Protein AF-A0AAN6S1B1-F1 (afdb_monomer_lite)

Structure (mmCIF, N/CA/C/O backbone):
data_AF-A0AAN6S1B1-F1
#
_entry.id   AF-A0AAN6S1B1-F1
#
loop_
_atom_site.group_PDB
_atom_site.id
_atom_site.type_symbol
_atom_site.label_atom_id
_atom_site.label_alt_id
_atom_site.label_comp_id
_atom_site.label_asym_id
_atom_site.label_entity_id
_atom_site.label_seq_id
_atom_site.pdbx_PDB_ins_code
_atom_site.Cartn_x
_atom_site.Cartn_y
_atom_site.Cartn_z
_atom_site.occupancy
_atom_site.B_iso_or_equiv
_atom_site.auth_seq_id
_atom_site.auth_comp_id
_atom_site.auth_asym_id
_atom_site.auth_atom_id
_atom_site.pdbx_PDB_model_num
ATOM 1 N N . MET A 1 1 ? -88.010 35.340 8.761 1.00 32.22 1 MET A N 1
ATOM 2 C CA . MET A 1 1 ? -86.899 34.638 9.432 1.00 32.22 1 MET A CA 1
ATOM 3 C C . MET A 1 1 ? -85.664 34.845 8.565 1.00 32.22 1 MET A C 1
ATOM 5 O O . MET A 1 1 ? -85.702 34.435 7.417 1.00 32.22 1 MET A O 1
ATOM 9 N N . LEU A 1 2 ? -84.659 35.532 9.121 1.00 31.69 2 LEU A N 1
ATOM 10 C CA . LEU A 1 2 ? -83.310 35.825 8.601 1.00 31.69 2 LEU A CA 1
ATOM 11 C C . LEU A 1 2 ? -83.161 36.777 7.395 1.00 31.69 2 LEU A C 1
ATOM 13 O O . LEU A 1 2 ? -83.928 36.770 6.441 1.00 31.69 2 LEU A O 1
ATOM 17 N N . ILE A 1 3 ? -82.173 37.660 7.552 1.00 31.52 3 ILE A N 1
ATOM 18 C CA . ILE A 1 3 ? -82.003 38.993 6.969 1.00 31.52 3 ILE A CA 1
ATOM 19 C C . ILE A 1 3 ? -80.757 39.010 6.065 1.00 31.52 3 ILE A C 1
ATOM 21 O O . ILE A 1 3 ? -79.724 38.468 6.437 1.00 31.52 3 ILE A O 1
ATOM 25 N N . SER A 1 4 ? -80.916 39.661 4.911 1.00 28.55 4 SER A N 1
ATOM 26 C CA . SER A 1 4 ? -80.013 40.510 4.110 1.00 28.55 4 SER A CA 1
ATOM 27 C C . SER A 1 4 ? -78.472 40.370 4.101 1.00 28.55 4 SER A C 1
ATOM 29 O O . SER A 1 4 ? -77.808 40.503 5.118 1.00 28.55 4 SER A O 1
ATOM 31 N N . ASN A 1 5 ? -77.970 40.426 2.855 1.00 28.97 5 ASN A N 1
ATOM 32 C CA . ASN A 1 5 ? -76.974 41.362 2.288 1.00 28.97 5 ASN A CA 1
ATOM 33 C C . ASN A 1 5 ? -75.448 41.266 2.534 1.00 28.97 5 ASN A C 1
ATOM 35 O O . ASN A 1 5 ? -74.955 41.276 3.652 1.00 28.97 5 ASN A O 1
ATOM 39 N N . LEU A 1 6 ? -74.768 41.485 1.393 1.00 29.70 6 LEU A N 1
ATOM 40 C CA . LEU A 1 6 ? -73.564 42.299 1.124 1.00 29.70 6 LEU A CA 1
ATOM 41 C C . LEU A 1 6 ? -72.133 41.718 1.261 1.00 29.70 6 LEU A C 1
ATOM 43 O O . LEU A 1 6 ? -71.617 41.450 2.336 1.00 29.70 6 LEU A O 1
ATOM 47 N N . ILE A 1 7 ? -71.493 41.666 0.085 1.00 35.34 7 ILE A N 1
ATOM 48 C CA . ILE A 1 7 ? -70.113 42.025 -0.320 1.00 35.34 7 ILE A CA 1
ATOM 49 C C . ILE A 1 7 ? -69.208 42.666 0.763 1.00 35.34 7 ILE A C 1
ATOM 51 O O . ILE A 1 7 ? -69.548 43.745 1.235 1.00 35.34 7 ILE A O 1
ATOM 55 N N . LEU A 1 8 ? -67.995 42.118 0.996 1.00 27.72 8 LEU A N 1
ATOM 56 C CA . LEU A 1 8 ? -66.686 42.808 0.835 1.00 27.72 8 LEU A CA 1
ATOM 57 C C . LEU A 1 8 ? -65.470 41.871 1.053 1.00 27.72 8 LEU A C 1
ATOM 59 O O . LEU A 1 8 ? -65.524 40.918 1.823 1.00 27.72 8 LEU A O 1
ATOM 63 N N . LEU A 1 9 ? -64.374 42.206 0.362 1.00 35.19 9 LEU A N 1
ATOM 64 C CA . LEU A 1 9 ? -63.010 41.665 0.422 1.00 35.19 9 LEU A CA 1
ATOM 65 C C . LEU A 1 9 ? -62.416 41.523 1.839 1.00 35.19 9 LEU A C 1
ATOM 67 O O . LEU A 1 9 ? -62.584 42.400 2.681 1.00 35.19 9 LEU A O 1
ATOM 71 N N . GLY A 1 10 ? -61.543 40.522 2.006 1.00 27.20 10 GLY A N 1
ATOM 72 C CA . GLY A 1 10 ? -60.549 40.450 3.081 1.00 27.20 10 GLY A CA 1
ATOM 73 C C . GLY A 1 10 ? -59.280 39.723 2.620 1.00 27.20 10 GLY A C 1
ATOM 74 O O . GLY A 1 10 ? -59.322 38.549 2.271 1.00 27.20 10 GLY A O 1
ATOM 75 N N . ILE A 1 11 ? -58.163 40.451 2.587 1.00 39.75 11 ILE A N 1
ATOM 76 C CA . ILE A 1 11 ? -56.794 40.000 2.288 1.00 39.75 11 ILE A CA 1
ATOM 77 C C . ILE A 1 11 ? -56.314 39.039 3.383 1.00 39.75 11 ILE A C 1
ATOM 79 O O . ILE A 1 11 ? -56.438 39.392 4.549 1.00 39.75 11 ILE A O 1
ATOM 83 N N . LEU A 1 12 ? -55.673 37.913 3.036 1.00 30.94 12 LEU A N 1
ATOM 84 C CA . LEU A 1 12 ? -54.796 37.170 3.955 1.00 30.94 12 LEU A CA 1
ATOM 85 C C . LEU A 1 12 ? -53.652 36.467 3.201 1.00 30.94 12 LEU A C 1
ATOM 87 O O . LEU A 1 12 ? -53.844 35.494 2.481 1.00 30.94 12 LEU A O 1
ATOM 91 N N . SER A 1 13 ? -52.477 37.075 3.375 1.00 33.12 13 SER A N 1
ATOM 92 C CA . SER A 1 13 ? -51.105 36.555 3.428 1.00 33.12 13 SER A CA 1
ATOM 93 C C . SER A 1 13 ? -50.806 35.147 2.896 1.00 33.12 13 SER A C 1
ATOM 95 O O . SER A 1 13 ? -51.343 34.147 3.365 1.00 33.12 13 SER A O 1
ATOM 97 N N . ALA A 1 14 ? -49.805 35.091 2.013 1.00 30.22 14 ALA A N 1
ATOM 98 C CA . ALA A 1 14 ? -49.120 33.882 1.577 1.00 30.22 14 ALA A CA 1
ATOM 99 C C . ALA A 1 14 ? -48.670 33.019 2.770 1.00 30.22 14 ALA A C 1
ATOM 101 O O . ALA A 1 14 ? -47.952 33.485 3.658 1.00 30.22 14 ALA A O 1
ATOM 102 N N . ALA A 1 15 ? -49.083 31.752 2.763 1.00 32.50 15 ALA A N 1
ATOM 103 C CA . ALA A 1 15 ? -48.506 30.716 3.599 1.00 32.50 15 ALA A CA 1
ATOM 104 C C . ALA A 1 15 ? -47.112 30.376 3.053 1.00 32.50 15 ALA A C 1
ATOM 106 O O . ALA A 1 15 ? -46.965 29.995 1.890 1.00 32.50 15 ALA A O 1
ATOM 107 N N . ALA A 1 16 ? -46.096 30.549 3.896 1.00 33.59 16 ALA A N 1
ATOM 108 C CA . ALA A 1 16 ? -44.746 30.084 3.637 1.00 33.59 16 ALA A CA 1
ATOM 109 C C . ALA A 1 16 ? -44.770 28.566 3.401 1.00 33.59 16 ALA A C 1
ATOM 111 O O . ALA A 1 16 ? -45.299 27.804 4.213 1.00 33.59 16 ALA A O 1
ATOM 112 N N . ALA A 1 17 ? -44.211 28.148 2.267 1.00 33.06 17 ALA A N 1
ATOM 113 C CA . ALA A 1 17 ? -43.913 26.756 1.989 1.00 33.06 17 ALA A CA 1
ATOM 114 C C . ALA A 1 17 ? -42.947 26.245 3.064 1.00 33.06 17 ALA A C 1
ATOM 116 O O . ALA A 1 17 ? -41.881 26.821 3.273 1.00 33.06 17 ALA A O 1
ATOM 117 N N . ASN A 1 18 ? -43.362 25.193 3.765 1.00 36.03 18 ASN A N 1
ATOM 118 C CA . ASN A 1 18 ? -42.552 24.530 4.773 1.00 36.03 18 ASN A CA 1
ATOM 119 C C . ASN A 1 18 ? -41.302 23.941 4.109 1.00 36.03 18 ASN A C 1
ATOM 121 O O . ASN A 1 18 ? -41.392 23.090 3.223 1.00 36.03 18 ASN A O 1
ATOM 125 N N . ASP A 1 19 ? -40.156 24.423 4.567 1.00 39.12 19 ASP A N 1
ATOM 126 C CA . ASP A 1 19 ? -38.822 23.973 4.214 1.00 39.12 19 ASP A CA 1
ATOM 127 C C . ASP A 1 19 ? -38.590 22.591 4.847 1.00 39.12 19 ASP A C 1
ATOM 129 O O . ASP A 1 19 ? -38.476 22.453 6.065 1.00 39.12 19 ASP A O 1
ATOM 133 N N . ALA A 1 20 ? -38.584 21.545 4.023 1.00 36.66 20 ALA A N 1
ATOM 134 C CA . ALA A 1 20 ? -38.164 20.205 4.415 1.00 36.66 20 ALA A CA 1
ATOM 135 C C . ALA A 1 20 ? -36.833 19.896 3.722 1.00 36.66 20 ALA A C 1
ATOM 137 O O . ALA A 1 20 ? -36.765 19.111 2.777 1.00 36.66 20 ALA A O 1
ATOM 138 N N . GLN A 1 21 ? -35.760 20.540 4.182 1.00 34.31 21 GLN A N 1
ATOM 139 C CA . GLN A 1 21 ? -34.412 20.038 3.945 1.00 34.31 21 GLN A CA 1
ATOM 140 C C . GLN A 1 21 ? -34.212 18.784 4.802 1.00 34.31 21 GLN A C 1
ATOM 142 O O . GLN A 1 21 ? -33.947 18.863 5.999 1.00 34.31 21 GLN A O 1
ATOM 147 N N . GLU A 1 22 ? -34.342 17.611 4.183 1.00 38.59 22 GLU A N 1
ATOM 148 C CA . GLU A 1 22 ? -33.758 16.372 4.700 1.00 38.59 22 GLU A CA 1
ATOM 149 C C . GLU A 1 22 ? -32.267 16.619 4.994 1.00 38.59 22 GLU A C 1
ATOM 151 O O . GLU A 1 22 ? -31.456 16.792 4.079 1.00 38.59 22 GLU A O 1
ATOM 156 N N . GLU A 1 23 ? -31.889 16.651 6.275 1.00 37.84 23 GLU A N 1
ATOM 157 C CA . GLU A 1 23 ? -30.486 16.625 6.684 1.00 37.84 23 GLU A CA 1
ATOM 158 C C . GLU A 1 23 ? -29.821 15.393 6.056 1.00 37.84 23 GLU A C 1
ATOM 160 O O . GLU A 1 23 ? -30.108 14.250 6.424 1.00 37.84 23 GLU A O 1
ATOM 165 N N . LYS A 1 24 ? -28.906 15.609 5.102 1.00 46.16 24 LYS A N 1
ATOM 166 C CA . LYS A 1 24 ? -28.035 14.556 4.565 1.00 46.16 24 LYS A CA 1
ATOM 167 C C . LYS A 1 24 ? -27.193 13.983 5.704 1.00 46.16 24 LYS A C 1
ATOM 169 O O . LYS A 1 24 ? -26.100 14.469 5.995 1.00 46.16 24 LYS A O 1
ATOM 174 N N . LYS A 1 25 ? -27.697 12.932 6.346 1.00 57.47 25 LYS A N 1
ATOM 175 C CA . LYS A 1 25 ? -26.985 12.198 7.389 1.00 57.47 25 LYS A CA 1
ATOM 176 C C . LYS A 1 25 ? -25.688 11.653 6.789 1.00 57.47 25 LYS A C 1
ATOM 178 O O . LYS A 1 25 ? -25.718 10.893 5.822 1.00 57.47 25 LYS A O 1
ATOM 183 N N . SER A 1 26 ? -24.549 12.092 7.324 1.00 70.06 26 SER A N 1
ATOM 184 C CA . SER A 1 26 ? -23.230 11.639 6.873 1.00 70.06 26 SER A CA 1
ATOM 185 C C . SER A 1 26 ? -23.146 10.112 6.937 1.00 70.06 26 SER A C 1
ATOM 187 O O . SER A 1 26 ? -23.543 9.510 7.934 1.00 70.06 26 SER A O 1
ATOM 189 N N . ALA A 1 27 ? -22.592 9.481 5.898 1.00 84.50 27 ALA A N 1
ATOM 190 C CA . ALA A 1 27 ? -22.340 8.036 5.879 1.00 84.50 27 ALA A CA 1
ATOM 191 C C . ALA A 1 27 ? -21.276 7.594 6.909 1.00 84.50 27 ALA A C 1
ATOM 193 O O . ALA A 1 27 ? -21.075 6.398 7.128 1.00 84.50 27 ALA A O 1
ATOM 194 N N . TRP A 1 28 ? -20.593 8.558 7.534 1.00 93.50 28 TRP A N 1
ATOM 195 C CA . TRP A 1 28 ? -19.527 8.338 8.499 1.00 93.50 28 TRP A CA 1
ATOM 196 C C . TRP A 1 28 ? -20.032 8.438 9.938 1.00 93.50 28 TRP A C 1
ATOM 198 O O . TRP A 1 28 ? -20.564 9.464 10.359 1.00 93.50 28 TRP A O 1
ATOM 208 N N . VAL A 1 29 ? -19.787 7.386 10.715 1.00 95.50 29 VAL A N 1
ATOM 209 C CA . VAL A 1 29 ? -20.042 7.329 12.157 1.00 95.50 29 VAL A CA 1
ATOM 210 C C . VAL A 1 29 ? -18.773 7.727 12.902 1.00 95.50 29 VAL A C 1
ATOM 212 O O . VAL A 1 29 ? -17.720 7.136 12.677 1.00 95.50 29 VAL A O 1
ATOM 215 N N . GLN A 1 30 ? -18.857 8.711 13.795 1.00 96.81 30 GLN A N 1
ATOM 216 C CA . GLN A 1 30 ? -17.734 9.144 14.629 1.00 96.81 30 GLN A CA 1
ATOM 217 C C . GLN A 1 30 ? -17.708 8.386 15.968 1.00 96.81 30 GLN A C 1
ATOM 219 O O . GLN A 1 30 ? -18.742 8.185 16.602 1.00 96.81 30 GLN A O 1
ATOM 224 N N . ALA A 1 31 ? -16.516 7.997 16.426 1.00 95.06 31 ALA A N 1
ATOM 225 C CA . ALA A 1 31 ? -16.302 7.449 17.762 1.00 95.06 31 ALA A CA 1
ATOM 226 C C . ALA A 1 31 ? -16.444 8.532 18.851 1.00 95.06 31 ALA A C 1
ATOM 228 O O . ALA A 1 31 ? -16.052 9.679 18.638 1.00 95.06 31 ALA A O 1
ATOM 229 N N . PRO A 1 32 ? -16.906 8.177 20.062 1.00 93.81 32 PRO A N 1
ATOM 230 C CA . PRO A 1 32 ? -17.185 9.158 21.112 1.00 93.81 32 PRO A CA 1
ATOM 231 C C . PRO A 1 32 ? -15.935 9.786 21.740 1.00 93.81 32 PRO A C 1
ATOM 233 O O . PRO A 1 32 ? -16.051 10.765 22.469 1.00 93.81 32 PRO A O 1
ATOM 236 N N . ILE A 1 33 ? -14.744 9.218 21.519 1.00 94.31 33 ILE A N 1
ATOM 237 C CA . ILE A 1 33 ? -13.511 9.729 22.119 1.00 94.31 33 ILE A CA 1
ATOM 238 C C . ILE A 1 33 ? -12.554 10.161 21.013 1.00 94.31 33 ILE A C 1
ATOM 240 O O . ILE A 1 33 ? -12.203 9.387 20.124 1.00 94.31 33 ILE A O 1
ATOM 244 N N . CYS A 1 34 ? -12.094 11.400 21.135 1.00 97.31 34 CYS A N 1
ATOM 245 C CA . CYS A 1 34 ? -11.031 11.975 20.330 1.00 97.31 34 CYS A CA 1
ATOM 246 C C . CYS A 1 34 ? -9.802 12.255 21.203 1.00 97.31 34 CYS A C 1
ATOM 248 O O . CYS A 1 34 ? -9.862 12.262 22.443 1.00 97.31 34 CYS A O 1
ATOM 250 N N . ARG A 1 35 ? -8.649 12.440 20.561 1.00 97.19 35 ARG A N 1
ATOM 251 C CA . ARG A 1 35 ? -7.380 12.753 21.223 1.00 97.19 35 ARG A CA 1
ATOM 252 C C . ARG A 1 35 ? -6.644 13.819 20.448 1.00 97.19 35 ARG A C 1
ATOM 254 O O . ARG A 1 35 ? -6.670 13.848 19.221 1.00 97.19 35 ARG A O 1
ATOM 261 N N . ARG A 1 36 ? -5.958 14.679 21.188 1.00 97.06 36 ARG A N 1
ATOM 262 C CA . ARG A 1 36 ? -5.238 15.814 20.626 1.00 97.06 36 ARG A CA 1
ATOM 263 C C . ARG A 1 36 ? -3.751 15.517 20.512 1.00 97.06 36 ARG A C 1
ATOM 265 O O . ARG A 1 36 ? -3.168 14.910 21.410 1.00 97.06 36 ARG A O 1
ATOM 272 N N . ALA A 1 37 ? -3.146 15.989 19.430 1.00 95.81 37 ALA A N 1
ATOM 273 C CA . ALA A 1 37 ? -1.700 16.102 19.283 1.00 95.81 37 ALA A CA 1
ATOM 274 C C . ALA A 1 37 ? -1.380 17.545 18.877 1.00 95.81 37 ALA A C 1
ATOM 276 O O . ALA A 1 37 ? -1.583 17.944 17.731 1.00 95.81 37 ALA A O 1
ATOM 277 N N . GLY A 1 38 ? -0.930 18.347 19.844 1.00 93.81 38 GLY A N 1
ATOM 278 C CA . GLY A 1 38 ? -0.778 19.790 19.661 1.00 93.81 38 GLY A CA 1
ATOM 279 C C . GLY A 1 38 ? -2.126 20.485 19.430 1.00 93.81 38 GLY A C 1
ATOM 280 O O . GLY A 1 38 ? -3.062 20.335 20.221 1.00 93.81 38 GLY A O 1
ATOM 281 N N . ALA A 1 39 ? -2.218 21.260 18.348 1.00 93.81 39 ALA A N 1
ATOM 282 C CA . ALA A 1 39 ? -3.427 21.996 17.971 1.00 93.81 39 ALA A CA 1
ATOM 283 C C . ALA A 1 39 ? -4.486 21.127 17.263 1.00 93.81 39 ALA A C 1
ATOM 285 O O . ALA A 1 39 ? -5.652 21.518 17.209 1.00 93.81 39 ALA A O 1
ATOM 286 N N . GLU A 1 40 ? -4.104 19.946 16.778 1.00 96.12 40 GLU A N 1
ATOM 287 C CA . GLU A 1 40 ? -4.981 19.056 16.017 1.00 96.12 40 GLU A CA 1
ATOM 288 C C . GLU A 1 40 ? -5.708 18.063 16.928 1.00 96.12 40 GLU A C 1
ATOM 290 O O . GLU A 1 40 ? -5.137 17.542 17.893 1.00 96.12 40 GLU A O 1
ATOM 295 N N . GLU A 1 41 ? -6.960 17.766 16.589 1.00 97.75 41 GLU A N 1
ATOM 296 C CA . GLU A 1 41 ? -7.767 16.724 17.219 1.00 97.75 41 GLU A CA 1
ATOM 297 C C . GLU A 1 41 ? -8.045 15.594 16.231 1.00 97.75 41 GLU A C 1
ATOM 299 O O . GLU A 1 41 ? -8.492 15.815 15.107 1.00 97.75 41 GLU A O 1
ATOM 304 N N . TYR A 1 42 ? -7.783 14.371 16.677 1.00 98.25 42 TYR A N 1
ATOM 305 C CA . TYR A 1 42 ? -7.967 13.157 15.904 1.00 98.25 42 TYR A CA 1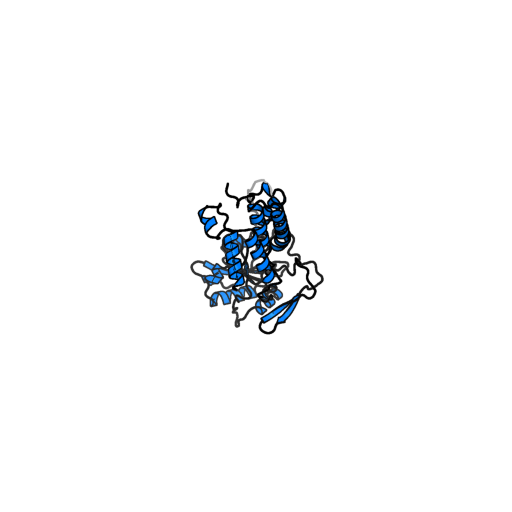
ATOM 306 C C . TYR A 1 42 ? -9.073 12.315 16.526 1.00 98.25 42 TYR A C 1
ATOM 308 O O . TYR A 1 42 ? -9.062 12.044 17.730 1.00 98.25 42 TYR A O 1
ATOM 316 N N . CYS A 1 43 ? -9.990 11.856 15.684 1.00 98.25 43 CYS A N 1
ATOM 317 C CA . CYS A 1 43 ? -11.081 10.963 16.051 1.00 98.25 43 CYS A CA 1
ATOM 318 C C . CYS A 1 43 ? -11.070 9.741 15.126 1.00 98.25 43 CYS A C 1
ATOM 320 O O . CYS A 1 43 ? -10.527 9.793 14.020 1.00 98.25 43 CYS A O 1
ATOM 322 N N . ALA A 1 44 ? -11.687 8.646 15.568 1.00 98.06 44 ALA A N 1
ATOM 323 C CA . ALA A 1 44 ? -12.017 7.540 14.677 1.00 98.06 44 ALA A CA 1
ATOM 324 C C . ALA A 1 44 ? -13.361 7.804 13.989 1.00 98.06 44 ALA A C 1
ATOM 326 O O . ALA A 1 44 ? -14.343 8.147 14.646 1.00 98.06 44 ALA A O 1
ATOM 327 N N . TYR A 1 45 ? -13.403 7.596 12.680 1.00 98.12 45 TYR A N 1
ATOM 328 C CA . TYR A 1 45 ? -14.594 7.680 11.842 1.00 98.12 45 TYR A CA 1
ATOM 329 C C . TYR A 1 45 ? -14.761 6.369 11.088 1.00 98.12 45 TYR A C 1
ATOM 331 O O . TYR A 1 45 ? -13.760 5.785 10.681 1.00 98.12 45 TYR A O 1
ATOM 339 N N . ALA A 1 46 ? -15.982 5.889 10.878 1.00 97.19 46 ALA A N 1
ATOM 340 C CA . ALA A 1 46 ? -16.225 4.647 10.154 1.00 97.19 46 ALA A CA 1
ATOM 341 C C . ALA A 1 46 ? -17.326 4.782 9.108 1.00 97.19 46 ALA A C 1
ATOM 343 O O . ALA A 1 46 ? -18.399 5.305 9.395 1.00 97.19 46 ALA A O 1
ATOM 344 N N . HIS A 1 47 ? -17.070 4.250 7.916 1.00 94.75 47 HIS A N 1
ATOM 345 C CA . HIS A 1 47 ? -18.061 4.104 6.857 1.00 94.75 47 HIS A CA 1
ATOM 346 C C . HIS A 1 47 ? -18.507 2.639 6.816 1.00 94.75 47 HIS A C 1
ATOM 348 O O . HIS A 1 47 ? -17.922 1.806 6.123 1.00 94.75 47 HIS A O 1
ATOM 354 N N . VAL A 1 48 ? -19.540 2.304 7.589 1.00 92.62 48 VAL A N 1
ATOM 355 C CA . VAL A 1 48 ? -19.927 0.907 7.876 1.00 92.62 48 VAL A CA 1
ATOM 356 C C . VAL A 1 48 ? -20.419 0.127 6.653 1.00 92.62 48 VAL A C 1
ATOM 358 O O . VAL A 1 48 ? -20.238 -1.082 6.586 1.00 92.62 48 VAL A O 1
ATOM 361 N N . THR A 1 49 ? -20.989 0.805 5.654 1.00 89.12 49 THR A N 1
ATOM 362 C CA . THR A 1 49 ? -21.481 0.187 4.407 1.00 89.12 49 THR A CA 1
ATOM 363 C C . THR A 1 49 ? -20.442 0.156 3.282 1.00 89.12 49 THR A C 1
ATOM 365 O O . THR A 1 49 ? -20.748 -0.282 2.172 1.00 89.12 49 THR A O 1
ATOM 368 N N . PHE A 1 50 ? -19.213 0.621 3.538 1.00 87.88 50 PHE A N 1
ATOM 369 C CA . PHE A 1 50 ? -18.163 0.694 2.521 1.00 87.88 50 PHE A CA 1
ATOM 370 C C . PHE A 1 50 ? -17.820 -0.697 1.970 1.00 87.88 50 PHE A C 1
ATOM 372 O O . PHE A 1 50 ? -17.835 -1.675 2.716 1.00 87.88 50 PHE A O 1
ATOM 379 N N . ASN A 1 51 ? -17.510 -0.773 0.670 1.00 83.69 51 ASN A N 1
ATOM 380 C CA . ASN A 1 51 ? -17.143 -2.004 -0.039 1.00 83.69 51 ASN A CA 1
ATOM 381 C C . ASN A 1 51 ? -18.097 -3.183 0.249 1.00 83.69 51 ASN A C 1
ATOM 383 O O . ASN A 1 51 ? -17.707 -4.182 0.848 1.00 83.69 51 ASN A O 1
ATOM 387 N N . HIS A 1 52 ? -19.368 -3.047 -0.147 1.0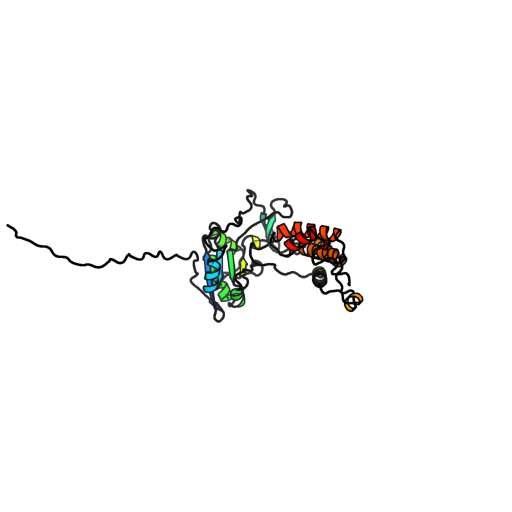0 83.75 52 HIS A N 1
ATOM 388 C CA . HIS A 1 52 ? -20.406 -4.071 0.064 1.00 83.75 52 HIS A CA 1
ATOM 389 C C . HIS A 1 52 ? -20.606 -4.468 1.542 1.00 83.75 52 HIS A C 1
ATOM 391 O O . HIS A 1 52 ? -20.932 -5.614 1.842 1.00 83.75 52 HIS A O 1
ATOM 397 N N . GLY A 1 53 ? -20.420 -3.523 2.472 1.00 85.38 53 GLY A N 1
ATOM 398 C CA . GLY A 1 53 ? -20.589 -3.765 3.908 1.00 85.38 53 GLY A CA 1
ATOM 399 C C . GLY A 1 53 ? -19.380 -4.389 4.609 1.00 85.38 53 GLY A C 1
ATOM 400 O O . GLY A 1 53 ? -19.496 -4.761 5.773 1.00 85.38 53 GLY A O 1
ATOM 401 N N . GLU A 1 54 ? -18.220 -4.489 3.948 1.00 87.69 54 GLU A N 1
ATOM 402 C CA . GLU A 1 54 ? -16.956 -4.853 4.610 1.00 87.69 54 GLU A CA 1
ATOM 403 C C . GLU A 1 54 ? -16.534 -3.777 5.630 1.00 87.69 54 GLU A C 1
ATOM 405 O O . GLU A 1 54 ? -15.996 -4.092 6.694 1.00 87.69 54 GLU A O 1
ATOM 410 N N . GLY A 1 55 ? -16.846 -2.511 5.337 1.00 92.50 55 GLY A N 1
ATOM 411 C CA . GLY A 1 55 ? -16.618 -1.369 6.215 1.00 92.50 55 GLY A CA 1
ATOM 412 C C . GLY A 1 55 ? -15.154 -0.934 6.303 1.00 92.50 55 GLY A C 1
ATOM 413 O O . GLY A 1 55 ? -14.229 -1.704 6.051 1.00 92.50 55 GLY A O 1
ATOM 414 N N . ILE A 1 56 ? -14.949 0.327 6.678 1.00 95.25 56 ILE A N 1
ATOM 415 C CA . ILE A 1 56 ? -13.624 0.931 6.867 1.00 95.25 56 ILE A CA 1
ATOM 416 C C . ILE A 1 56 ? -13.659 1.945 8.008 1.00 95.25 56 ILE A C 1
ATOM 418 O O . ILE A 1 56 ? -14.667 2.634 8.182 1.00 95.25 56 ILE A O 1
ATOM 422 N N . SER A 1 57 ? -12.555 2.077 8.750 1.00 97.44 57 SER A N 1
ATOM 423 C CA . SER A 1 57 ? -12.359 3.146 9.728 1.00 97.44 57 SER A CA 1
ATOM 424 C C . SER A 1 57 ? -11.115 3.996 9.453 1.00 97.44 57 SER A C 1
ATOM 426 O O . SER A 1 57 ? -10.042 3.486 9.138 1.00 97.44 57 SER A O 1
ATOM 428 N N . LEU A 1 58 ? -11.251 5.313 9.587 1.00 97.50 58 LEU A N 1
ATOM 429 C CA . LEU A 1 58 ? -10.185 6.300 9.458 1.00 97.50 58 LEU A CA 1
ATOM 430 C C . LEU A 1 58 ? -9.958 6.978 10.812 1.00 97.50 58 LEU A C 1
ATOM 432 O O . LEU A 1 58 ? -10.895 7.499 11.410 1.00 97.50 58 LEU A O 1
ATOM 436 N N . ILE A 1 59 ? -8.708 7.031 11.269 1.00 97.94 59 ILE A N 1
ATOM 437 C CA . ILE A 1 59 ? -8.282 7.897 12.372 1.00 97.94 59 ILE A CA 1
ATOM 438 C C . ILE A 1 59 ? -7.661 9.142 11.755 1.00 97.94 59 ILE A C 1
ATOM 440 O O . ILE A 1 59 ? -6.548 9.084 11.232 1.00 97.94 59 ILE A O 1
ATOM 444 N N . THR A 1 60 ? -8.388 10.253 11.775 1.00 97.75 60 THR A N 1
ATOM 445 C CA . THR A 1 60 ? -7.974 11.504 11.128 1.00 97.75 60 THR A CA 1
ATOM 446 C C . THR A 1 60 ? -8.674 12.710 11.770 1.00 97.75 60 THR A C 1
ATOM 448 O O . THR A 1 60 ? -9.380 12.554 12.768 1.00 97.75 60 THR A O 1
ATOM 451 N N . THR A 1 61 ? -8.446 13.912 11.244 1.00 97.56 61 THR A N 1
ATOM 452 C CA . THR A 1 61 ? -9.139 15.136 11.668 1.00 97.56 61 THR A CA 1
ATOM 453 C C . THR A 1 61 ? -10.473 15.272 10.933 1.00 97.56 61 THR A C 1
ATOM 455 O O . THR A 1 61 ? -10.633 14.779 9.813 1.00 97.56 61 THR A O 1
ATOM 458 N N . SER A 1 62 ? -11.438 15.974 11.529 1.00 96.38 62 SER A N 1
ATOM 459 C CA . SER A 1 62 ? -12.746 16.220 10.901 1.00 96.38 62 SER A CA 1
ATOM 460 C C . SER A 1 62 ? -12.621 16.940 9.551 1.00 96.38 62 SER A C 1
ATOM 462 O O . SER A 1 62 ? -13.288 16.571 8.585 1.00 96.38 62 SER A O 1
ATOM 464 N N . ALA A 1 63 ? -11.714 17.917 9.455 1.00 94.75 63 ALA A N 1
ATOM 465 C CA . ALA A 1 63 ? -11.452 18.668 8.229 1.00 94.75 63 ALA A CA 1
ATOM 466 C C . ALA A 1 63 ? -10.920 17.771 7.098 1.00 94.75 63 ALA A C 1
ATOM 468 O O . ALA A 1 63 ? -11.401 17.843 5.965 1.00 94.75 63 ALA A O 1
ATOM 469 N N . ARG A 1 64 ? -9.964 16.880 7.402 1.00 94.81 64 ARG A N 1
ATOM 470 C CA . ARG A 1 64 ? -9.423 15.943 6.409 1.00 94.81 64 ARG A CA 1
ATOM 471 C C . ARG A 1 64 ? -10.458 14.896 6.005 1.00 94.81 64 ARG A C 1
ATOM 473 O O . ARG A 1 64 ? -10.563 14.579 4.822 1.00 94.81 64 ARG A O 1
ATOM 480 N N . LEU A 1 65 ? -11.266 14.409 6.950 1.00 95.00 65 LEU A N 1
ATOM 481 C CA . LEU A 1 65 ? -12.375 13.508 6.640 1.00 95.00 65 LEU A CA 1
ATOM 482 C C . LEU A 1 65 ? -13.361 14.143 5.656 1.00 95.00 65 LEU A C 1
ATOM 484 O O . LEU A 1 65 ? -13.738 13.487 4.691 1.00 95.00 65 LEU A O 1
ATOM 488 N N . ALA A 1 66 ? -13.760 15.401 5.868 1.00 92.69 66 ALA A N 1
ATOM 489 C CA . ALA A 1 66 ? -14.712 16.083 4.990 1.00 92.69 66 ALA A CA 1
ATOM 490 C C . ALA A 1 66 ? -14.215 16.130 3.533 1.00 92.69 66 ALA A C 1
ATOM 492 O O . ALA A 1 66 ? -14.977 15.873 2.600 1.00 92.69 66 ALA A O 1
ATOM 493 N N . LYS A 1 67 ? -12.911 16.369 3.344 1.00 90.12 67 LYS A N 1
ATOM 494 C CA . LYS A 1 67 ? -12.255 16.311 2.034 1.00 90.12 67 LYS A CA 1
ATOM 495 C C . LYS A 1 67 ? -12.283 14.901 1.446 1.00 90.12 67 LYS A C 1
ATOM 497 O O . LYS A 1 67 ? -12.746 14.729 0.321 1.00 90.12 67 LYS A O 1
ATOM 502 N N . LEU A 1 68 ? -11.846 13.897 2.207 1.00 89.06 68 LEU A N 1
ATOM 503 C CA . LEU A 1 68 ? -11.791 12.503 1.753 1.00 89.06 68 LEU A CA 1
ATOM 504 C C . LEU A 1 68 ? -13.174 11.947 1.405 1.00 89.06 68 LEU A C 1
ATOM 506 O O . LEU A 1 68 ? -13.328 11.308 0.372 1.00 89.06 68 LEU A O 1
ATOM 510 N N . ALA A 1 69 ? -14.189 12.232 2.221 1.00 89.56 69 ALA A N 1
ATOM 511 C CA . ALA A 1 69 ? -15.559 11.762 2.022 1.00 89.56 69 ALA A CA 1
ATOM 512 C C . ALA A 1 69 ? -16.189 12.271 0.712 1.00 89.56 69 ALA A C 1
ATOM 514 O O . ALA A 1 69 ? -17.102 11.642 0.182 1.00 89.56 69 ALA A O 1
ATOM 515 N N . SER A 1 70 ? -15.699 13.394 0.179 1.00 84.44 70 SER A N 1
ATOM 516 C CA . SER A 1 70 ? -16.156 13.962 -1.094 1.00 84.44 70 SER A CA 1
ATOM 517 C C . SER A 1 70 ? -15.480 13.355 -2.330 1.00 84.44 70 SER A C 1
ATOM 519 O O . SER A 1 70 ? -15.889 13.645 -3.454 1.00 84.44 70 SER A O 1
ATOM 521 N N . GLN A 1 71 ? -14.458 12.513 -2.145 1.00 78.88 71 GLN A N 1
ATOM 522 C CA . GLN A 1 71 ? -13.627 11.976 -3.220 1.00 78.88 71 GLN A CA 1
ATOM 523 C C . GLN A 1 71 ? -13.784 10.454 -3.347 1.00 78.88 71 GLN A C 1
ATOM 525 O O . GLN A 1 71 ? -13.958 9.758 -2.343 1.00 78.88 71 GLN A O 1
ATOM 530 N N . PRO A 1 72 ? -13.674 9.888 -4.561 1.00 74.25 72 PRO A N 1
ATOM 531 C CA . PRO A 1 72 ? -13.553 8.446 -4.724 1.00 74.25 72 PRO A CA 1
ATOM 532 C C . PRO A 1 72 ? -12.338 7.892 -3.953 1.00 74.25 72 PRO A C 1
ATOM 534 O O . PRO A 1 72 ? -11.296 8.547 -3.918 1.00 74.25 72 PRO A O 1
ATOM 537 N N . PRO A 1 73 ? -12.428 6.687 -3.360 1.00 77.62 73 PRO A N 1
ATOM 538 C CA . PRO A 1 73 ? -13.553 5.750 -3.419 1.00 77.62 73 PRO A CA 1
ATOM 539 C C . PRO A 1 73 ? -14.638 5.986 -2.350 1.00 77.62 73 PRO A C 1
ATOM 541 O O . PRO A 1 73 ? -15.528 5.154 -2.210 1.00 77.62 73 PRO A O 1
ATOM 544 N N . PHE A 1 74 ? -14.561 7.063 -1.564 1.00 83.00 74 PHE A N 1
ATOM 545 C CA . PHE A 1 74 ? -15.467 7.316 -0.436 1.00 83.00 74 PHE A CA 1
ATOM 546 C C . PHE A 1 74 ? -16.742 8.077 -0.813 1.00 83.00 74 PHE A C 1
ATOM 548 O O . PHE A 1 74 ? -17.711 8.052 -0.056 1.00 83.00 74 PHE A O 1
ATOM 555 N N . SER A 1 75 ? -16.760 8.740 -1.969 1.00 76.25 75 SER A N 1
ATOM 556 C CA . SER A 1 75 ? -17.955 9.394 -2.495 1.00 76.25 75 SER A CA 1
ATOM 557 C C . SER A 1 75 ? -18.998 8.380 -2.978 1.00 76.25 75 SER A C 1
ATOM 559 O O . SER A 1 75 ? -18.667 7.344 -3.549 1.00 76.25 75 SER A O 1
ATOM 561 N N . THR A 1 76 ? -20.279 8.715 -2.826 1.00 62.22 76 THR A N 1
ATOM 562 C CA . THR A 1 76 ? -21.418 7.890 -3.278 1.00 62.22 76 THR A CA 1
ATOM 563 C C . THR A 1 76 ? -21.634 7.897 -4.795 1.00 62.22 76 THR A C 1
ATOM 565 O O . THR A 1 76 ? -22.482 7.163 -5.301 1.00 62.22 76 THR A O 1
ATOM 568 N N . THR A 1 77 ? -20.891 8.717 -5.541 1.00 53.38 77 THR A N 1
ATOM 569 C CA . THR A 1 77 ? -20.928 8.730 -7.005 1.00 53.38 77 THR A CA 1
ATOM 570 C C . THR A 1 77 ? -20.322 7.437 -7.557 1.00 53.38 77 THR A C 1
ATOM 572 O O . THR A 1 77 ? -19.207 7.082 -7.171 1.00 53.38 77 THR A O 1
ATOM 575 N N . PRO A 1 78 ? -21.018 6.719 -8.462 1.00 46.69 78 PRO A N 1
ATOM 576 C CA . PRO A 1 78 ? -20.512 5.476 -9.028 1.00 46.69 78 PRO A CA 1
ATOM 577 C C . PRO A 1 78 ? -19.211 5.739 -9.791 1.00 46.69 78 PRO A C 1
ATOM 579 O O . PRO A 1 78 ? -19.193 6.263 -10.905 1.00 46.69 78 PRO A O 1
ATOM 582 N N . TYR A 1 79 ? -18.094 5.393 -9.157 1.00 43.56 79 TYR A N 1
ATOM 583 C CA . TYR A 1 79 ? -16.775 5.494 -9.754 1.00 43.56 79 TYR A CA 1
ATOM 584 C C . TYR A 1 79 ? -16.653 4.423 -10.843 1.00 43.56 79 TYR A C 1
ATOM 586 O O . TYR A 1 79 ? -16.758 3.231 -10.572 1.00 43.56 79 TYR A O 1
ATOM 594 N N . SER A 1 80 ? -16.463 4.853 -12.093 1.00 38.19 80 SER A N 1
ATOM 595 C CA . SER A 1 80 ? -16.491 3.994 -13.291 1.00 38.19 80 SER A CA 1
ATOM 596 C C . SER A 1 80 ? -15.203 3.195 -13.535 1.00 38.19 80 SER A C 1
ATOM 598 O O . SER A 1 80 ? -15.008 2.653 -14.621 1.00 38.19 80 SER A O 1
ATOM 600 N N . HIS A 1 81 ? -14.307 3.096 -12.552 1.00 44.03 81 HIS A N 1
ATOM 601 C CA . HIS A 1 81 ? -13.196 2.154 -12.647 1.00 44.03 81 HIS A CA 1
ATOM 602 C C . HIS A 1 81 ? -13.658 0.794 -12.148 1.00 44.03 81 HIS A C 1
ATOM 604 O O . HIS A 1 81 ? -14.346 0.722 -11.131 1.00 44.03 81 HIS A O 1
ATOM 610 N N . HIS A 1 82 ? -13.288 -0.249 -12.905 1.00 40.62 82 HIS A N 1
ATOM 611 C CA . HIS A 1 82 ? -13.562 -1.661 -12.636 1.00 40.62 82 HIS A CA 1
ATOM 612 C C . HIS A 1 82 ? -13.690 -1.889 -11.129 1.00 40.62 82 HIS A C 1
ATOM 614 O O . HIS A 1 82 ? -12.757 -1.506 -10.412 1.00 40.62 82 HIS A O 1
ATOM 620 N N . PRO A 1 83 ? -14.799 -2.479 -10.641 1.00 41.66 83 PRO A N 1
ATOM 621 C CA . PRO A 1 83 ? -14.951 -2.708 -9.218 1.00 41.66 83 PRO A CA 1
ATOM 622 C C . PRO A 1 83 ? -13.683 -3.377 -8.685 1.00 41.66 83 PRO A C 1
ATOM 624 O O . PRO A 1 83 ? -12.973 -4.074 -9.429 1.00 41.66 83 PRO A O 1
ATOM 627 N N . LEU A 1 84 ? -13.440 -3.270 -7.381 1.00 48.06 84 LEU A N 1
ATOM 628 C CA . LEU A 1 84 ? -12.711 -4.313 -6.666 1.00 48.06 84 LEU A CA 1
ATOM 629 C C . LEU A 1 84 ? -13.536 -5.612 -6.760 1.00 48.06 84 LEU A C 1
ATOM 631 O O . LEU A 1 84 ? -13.958 -6.173 -5.760 1.00 48.06 84 LEU A O 1
ATOM 635 N N . GLN A 1 85 ? -13.818 -6.084 -7.978 1.00 43.94 85 GLN A N 1
ATOM 636 C CA . GLN A 1 85 ? -14.178 -7.440 -8.277 1.00 43.94 85 GLN A CA 1
ATOM 637 C C . GLN A 1 85 ? -12.986 -8.202 -7.737 1.00 43.94 85 GLN A C 1
ATOM 639 O O . GLN A 1 85 ? -11.916 -8.281 -8.362 1.00 43.94 85 GLN A O 1
ATOM 644 N N . ALA A 1 86 ? -13.181 -8.731 -6.526 1.00 46.25 86 ALA A N 1
ATOM 645 C CA . ALA A 1 86 ? -12.517 -9.940 -6.109 1.00 46.25 86 ALA A CA 1
ATOM 646 C C . ALA A 1 86 ? -12.438 -10.818 -7.363 1.00 46.25 86 ALA A C 1
ATOM 648 O O . ALA A 1 86 ? -13.427 -10.872 -8.110 1.00 46.25 86 ALA A O 1
ATOM 649 N N . PRO A 1 87 ? -11.257 -11.373 -7.693 1.00 44.47 87 PRO A N 1
ATOM 650 C CA . PRO A 1 87 ? -11.158 -12.259 -8.841 1.00 44.47 87 PRO A CA 1
ATOM 651 C C . PRO A 1 87 ? -12.374 -13.182 -8.818 1.00 44.47 87 PRO A C 1
ATOM 653 O O . PRO A 1 87 ? -12.755 -13.658 -7.748 1.00 44.47 87 PRO A O 1
ATOM 656 N N . ASN A 1 88 ? -13.021 -13.327 -9.974 1.00 42.06 88 ASN A N 1
ATOM 657 C CA . ASN A 1 88 ? -14.225 -14.127 -10.192 1.00 42.06 88 ASN A CA 1
ATOM 658 C C . ASN A 1 88 ? -13.889 -15.627 -10.027 1.00 42.06 88 ASN A C 1
ATOM 660 O O . ASN A 1 88 ? -14.185 -16.456 -10.880 1.00 42.06 88 ASN A O 1
ATOM 664 N N . SER A 1 89 ? -13.130 -15.965 -8.986 1.00 47.09 89 SER A N 1
ATOM 665 C CA . SER A 1 89 ? -12.584 -17.266 -8.710 1.00 47.09 89 SER A CA 1
ATOM 666 C C . SER A 1 89 ? -13.435 -17.874 -7.619 1.00 47.09 89 SER A C 1
ATOM 668 O O . SER A 1 89 ? -13.273 -17.611 -6.431 1.00 47.09 89 SER A O 1
ATOM 670 N N . THR A 1 90 ? -14.259 -18.811 -8.050 1.00 48.25 90 THR A N 1
ATOM 671 C CA . THR A 1 90 ? -14.757 -19.944 -7.268 1.00 48.25 90 THR A CA 1
ATOM 672 C C . THR A 1 90 ? -13.648 -20.737 -6.538 1.00 48.25 90 THR A C 1
ATOM 674 O O . THR A 1 90 ? -13.946 -21.709 -5.854 1.00 48.25 90 THR A O 1
ATOM 677 N N . MET A 1 91 ? -12.373 -20.334 -6.646 1.00 57.47 91 MET A N 1
ATOM 678 C CA . MET A 1 91 ? -11.231 -20.872 -5.913 1.00 57.47 91 MET A CA 1
ATOM 679 C C . MET A 1 91 ? -10.688 -19.876 -4.884 1.00 57.47 91 MET A C 1
ATOM 681 O O . MET A 1 91 ? -10.263 -18.772 -5.227 1.00 57.47 91 MET A O 1
ATOM 685 N N . ASN A 1 92 ? -10.572 -20.329 -3.637 1.00 79.56 92 ASN A N 1
ATOM 686 C CA . ASN A 1 92 ? -9.690 -19.714 -2.648 1.00 79.56 92 ASN A CA 1
ATOM 687 C C . ASN A 1 92 ? -8.237 -19.972 -3.070 1.00 79.56 92 ASN A C 1
ATOM 689 O O . ASN A 1 92 ? -7.741 -21.078 -2.874 1.00 79.56 92 ASN A O 1
ATOM 693 N N . LEU A 1 93 ? -7.560 -18.983 -3.669 1.00 88.00 93 LEU A N 1
ATOM 694 C CA . LEU A 1 93 ? -6.181 -19.111 -4.183 1.00 88.00 93 LEU A CA 1
ATOM 695 C C . LEU A 1 93 ? -5.117 -19.260 -3.086 1.00 88.00 93 LEU A C 1
ATOM 697 O O . LEU A 1 93 ? -3.970 -19.607 -3.374 1.00 88.00 93 LEU A O 1
ATOM 701 N N . TYR A 1 94 ? -5.482 -18.982 -1.838 1.00 91.38 94 TYR A N 1
ATOM 702 C CA . TYR A 1 94 ? -4.605 -19.051 -0.680 1.00 91.38 94 TYR A CA 1
ATOM 703 C C . TYR A 1 94 ? -5.375 -19.485 0.570 1.00 91.38 94 TYR A C 1
ATOM 705 O O . TYR A 1 94 ? -6.603 -19.401 0.616 1.00 91.38 94 TYR A O 1
ATOM 713 N N . ARG A 1 95 ? -4.640 -19.949 1.582 1.00 92.19 95 ARG A N 1
ATOM 714 C CA . ARG A 1 95 ? -5.165 -20.267 2.916 1.00 92.19 95 ARG A CA 1
ATOM 715 C C . ARG A 1 95 ? -4.188 -19.848 4.011 1.00 92.19 95 ARG A C 1
ATOM 717 O O . ARG A 1 95 ? -2.978 -19.824 3.773 1.00 92.19 95 ARG A O 1
ATOM 724 N N . ASP A 1 96 ? -4.731 -19.572 5.191 1.00 91.19 96 ASP A N 1
ATOM 725 C CA . ASP A 1 96 ? -3.965 -19.321 6.410 1.00 91.19 96 ASP A CA 1
ATOM 726 C C . ASP A 1 96 ? -3.270 -20.611 6.866 1.00 91.19 96 ASP A C 1
ATOM 728 O O . ASP A 1 96 ? -3.886 -21.679 6.905 1.00 91.19 96 ASP A O 1
ATOM 732 N N . VAL A 1 97 ? -1.985 -20.520 7.207 1.00 92.75 97 VAL A N 1
ATOM 733 C CA . VAL A 1 97 ? -1.192 -21.633 7.743 1.00 92.75 97 VAL A CA 1
ATOM 734 C C . VAL A 1 97 ? -0.278 -21.138 8.849 1.00 92.75 97 VAL A C 1
ATOM 736 O O . VAL A 1 97 ? 0.451 -20.157 8.691 1.00 92.75 97 VAL A O 1
ATOM 739 N N . GLU A 1 98 ? -0.282 -21.850 9.971 1.00 92.19 98 GLU A N 1
ATOM 740 C CA . GLU A 1 98 ? 0.686 -21.621 11.032 1.00 92.19 98 GLU A CA 1
ATOM 741 C C . GLU A 1 98 ? 2.092 -21.988 10.547 1.00 92.19 98 GLU A C 1
ATOM 743 O O . GLU A 1 98 ? 2.358 -23.096 10.086 1.00 92.19 98 GLU A O 1
ATOM 748 N N . THR A 1 99 ? 2.996 -21.015 10.602 1.00 85.31 99 THR A N 1
ATOM 749 C CA . THR A 1 99 ? 4.377 -21.147 10.155 1.00 85.31 99 THR A CA 1
ATOM 750 C C . THR A 1 99 ? 5.296 -21.095 11.378 1.00 85.31 99 THR A C 1
ATOM 752 O O . THR A 1 99 ? 5.337 -20.058 12.056 1.00 85.31 99 THR A O 1
ATOM 755 N N . PRO A 1 100 ? 6.061 -22.166 11.667 1.00 86.81 100 PRO A N 1
ATOM 756 C CA . PRO A 1 100 ? 6.947 -22.228 12.826 1.00 86.81 100 PRO A CA 1
ATOM 757 C C . PRO A 1 100 ? 7.847 -20.990 12.946 1.00 86.81 100 PRO A C 1
ATOM 759 O O . PRO A 1 100 ? 8.520 -20.597 11.993 1.00 86.81 100 PRO A O 1
ATOM 762 N N . GLY A 1 101 ? 7.819 -20.335 14.111 1.00 83.94 101 GLY A N 1
ATOM 763 C CA . GLY A 1 101 ? 8.615 -19.135 14.403 1.00 83.94 101 GLY A CA 1
ATOM 764 C C . GLY A 1 101 ? 8.173 -17.835 13.709 1.00 83.94 101 GLY A C 1
ATOM 765 O O . GLY A 1 101 ? 8.729 -16.781 14.013 1.00 83.94 101 GLY A O 1
ATOM 766 N N . LYS A 1 102 ? 7.178 -17.870 12.810 1.00 81.50 102 LYS A N 1
ATOM 767 C CA . LYS A 1 102 ? 6.660 -16.686 12.091 1.00 81.50 102 LYS A CA 1
ATOM 768 C C . LYS A 1 102 ? 5.187 -16.376 12.392 1.00 81.50 102 LYS A C 1
ATOM 770 O O . LYS A 1 102 ? 4.733 -15.280 12.081 1.00 81.50 102 LYS A O 1
ATOM 775 N N . GLY A 1 103 ? 4.463 -17.291 13.038 1.00 86.00 103 GLY A N 1
ATOM 776 C CA . GLY A 1 103 ? 3.025 -17.160 13.282 1.00 86.00 103 GLY A CA 1
ATOM 777 C C . GLY A 1 103 ? 2.214 -17.521 12.037 1.00 86.00 103 GLY A C 1
ATOM 778 O O . GLY A 1 103 ? 2.656 -18.322 11.217 1.00 86.00 103 GLY A O 1
ATOM 779 N N . ILE A 1 104 ? 1.019 -16.953 11.885 1.00 88.31 104 ILE A N 1
ATOM 780 C CA . ILE A 1 104 ? 0.127 -17.275 10.761 1.00 88.31 104 ILE A CA 1
ATOM 781 C C . ILE A 1 104 ? 0.605 -16.571 9.485 1.00 88.31 104 ILE A C 1
ATOM 783 O O . ILE A 1 104 ? 0.700 -15.346 9.452 1.00 88.31 104 ILE A O 1
ATOM 787 N N . GLY A 1 105 ? 0.873 -17.364 8.446 1.00 90.31 105 GLY A N 1
ATOM 788 C CA . GLY A 1 105 ? 1.214 -16.938 7.091 1.00 90.31 105 GLY A CA 1
ATOM 789 C C . GLY A 1 105 ? 0.147 -17.327 6.065 1.00 90.31 105 GLY A C 1
ATOM 790 O O . GLY A 1 105 ? -0.762 -18.094 6.374 1.00 90.31 105 GLY A O 1
ATOM 791 N N . LEU A 1 106 ? 0.296 -16.865 4.821 1.00 91.38 106 LEU A N 1
ATOM 792 C CA . LEU A 1 106 ? -0.499 -17.345 3.685 1.00 91.38 106 LEU A CA 1
ATOM 793 C C . LEU A 1 106 ? 0.326 -18.268 2.791 1.00 91.38 106 LEU A C 1
ATOM 795 O O . LEU A 1 106 ? 1.459 -17.939 2.437 1.00 91.38 106 LEU A O 1
ATOM 799 N N . ILE A 1 107 ? -0.274 -19.378 2.362 1.00 92.19 107 ILE A N 1
ATOM 800 C CA . ILE A 1 107 ? 0.267 -20.237 1.300 1.00 92.19 107 ILE A CA 1
ATOM 801 C C . ILE A 1 107 ? -0.740 -20.373 0.163 1.00 92.19 107 ILE A C 1
ATOM 803 O O . ILE A 1 107 ? -1.949 -20.305 0.397 1.00 92.19 107 ILE A O 1
ATOM 807 N N . SER A 1 108 ? -0.261 -20.585 -1.064 1.00 92.06 108 SER A N 1
ATOM 808 C CA . SER A 1 108 ? -1.151 -20.840 -2.195 1.00 92.06 108 SER A CA 1
ATOM 809 C C . SER A 1 108 ? -1.795 -22.225 -2.093 1.00 92.06 108 SER A C 1
ATOM 811 O O . SER A 1 108 ? -1.203 -23.178 -1.586 1.00 92.06 108 SER A O 1
ATOM 813 N N . THR A 1 109 ? -3.027 -22.348 -2.578 1.00 91.81 109 THR A N 1
ATOM 814 C CA . THR A 1 109 ? -3.752 -23.631 -2.646 1.00 91.81 109 THR A CA 1
ATOM 815 C C . THR A 1 109 ? -3.484 -24.393 -3.944 1.00 91.81 109 THR A C 1
ATOM 817 O O . THR A 1 109 ? -3.770 -25.584 -4.022 1.00 91.81 109 THR A O 1
ATOM 820 N N . ALA A 1 110 ? -2.913 -23.717 -4.943 1.00 88.38 110 ALA A N 1
ATOM 821 C CA . ALA A 1 110 ? -2.546 -24.260 -6.244 1.00 88.38 110 ALA A CA 1
ATOM 822 C C . ALA A 1 110 ? -1.292 -23.547 -6.796 1.00 88.38 110 ALA A C 1
ATOM 824 O O . ALA A 1 110 ? -0.912 -22.486 -6.280 1.00 88.38 110 ALA A O 1
ATOM 825 N N . PRO A 1 111 ? -0.639 -24.090 -7.842 1.00 89.38 111 PRO A N 1
ATOM 826 C CA . PRO A 1 111 ? 0.397 -23.373 -8.581 1.00 89.38 111 PRO A CA 1
ATOM 827 C C . PRO A 1 111 ? -0.145 -22.069 -9.181 1.00 89.38 111 PRO A C 1
ATOM 829 O O . PRO A 1 111 ? -1.163 -22.067 -9.872 1.00 89.38 111 PRO A O 1
ATOM 832 N N . LEU A 1 112 ? 0.552 -20.956 -8.943 1.00 85.25 112 LEU A N 1
ATOM 833 C CA . LEU A 1 112 ? 0.172 -19.635 -9.445 1.00 85.25 112 LEU A CA 1
ATOM 834 C C . LEU A 1 112 ? 1.145 -19.185 -10.534 1.00 85.25 112 LEU A C 1
ATOM 836 O O . LEU A 1 112 ? 2.361 -19.208 -10.347 1.00 85.25 112 LEU A O 1
ATOM 840 N N . ARG A 1 113 ? 0.612 -18.739 -11.676 1.00 81.50 113 ARG A N 1
ATOM 841 C CA . ARG A 1 113 ? 1.430 -18.141 -12.741 1.00 81.50 113 ARG A CA 1
ATOM 842 C C . ARG A 1 113 ? 1.845 -16.728 -12.348 1.00 81.50 113 ARG A C 1
ATOM 844 O O . ARG A 1 113 ? 1.088 -16.009 -11.690 1.00 81.50 113 ARG A O 1
ATOM 851 N N . THR A 1 114 ? 3.016 -16.290 -12.796 1.00 77.19 114 THR A N 1
ATOM 852 C CA . THR A 1 114 ? 3.433 -14.896 -12.618 1.00 77.19 114 THR A CA 1
ATOM 853 C C . THR A 1 114 ? 2.406 -13.936 -13.223 1.00 77.19 114 THR A C 1
ATOM 855 O O . THR A 1 114 ? 1.888 -14.181 -14.307 1.00 77.19 114 THR A O 1
ATOM 858 N N . GLY A 1 115 ? 2.105 -12.851 -12.505 1.00 70.62 115 GLY A N 1
ATOM 859 C CA . GLY A 1 115 ? 1.075 -11.881 -12.892 1.00 70.62 115 GLY A CA 1
ATOM 860 C C . GLY A 1 115 ? -0.342 -12.232 -12.423 1.00 70.62 115 GLY A C 1
ATOM 861 O O . GLY A 1 115 ? -1.242 -11.412 -12.575 1.00 70.62 115 GLY A O 1
ATOM 862 N N . THR A 1 116 ? -0.552 -13.399 -11.802 1.00 78.31 116 THR A N 1
ATOM 863 C CA . THR A 1 116 ? -1.845 -13.742 -11.189 1.00 78.31 116 THR A CA 1
ATOM 864 C C . THR A 1 116 ? -2.167 -12.776 -10.047 1.00 78.31 116 THR A C 1
ATOM 866 O O . THR A 1 116 ? -1.391 -12.644 -9.098 1.00 78.31 116 THR A O 1
ATOM 869 N N . ARG A 1 117 ? -3.338 -12.127 -10.098 1.00 77.00 117 ARG A N 1
ATOM 870 C CA . ARG A 1 117 ? -3.846 -11.303 -8.993 1.00 77.00 117 ARG A CA 1
ATOM 871 C C . ARG A 1 117 ? -4.379 -12.204 -7.879 1.00 77.00 117 ARG A C 1
ATOM 873 O O . ARG A 1 117 ? -5.483 -12.725 -7.985 1.00 77.00 117 ARG A O 1
ATOM 880 N N . VAL A 1 118 ? -3.594 -12.359 -6.814 1.00 83.94 118 VAL A N 1
ATOM 881 C CA . VAL A 1 118 ? -3.930 -13.228 -5.670 1.00 83.94 118 VAL A CA 1
ATOM 882 C C . VAL A 1 118 ? -5.056 -12.651 -4.813 1.00 83.94 118 VAL A C 1
ATOM 884 O O . VAL A 1 118 ? -5.935 -13.387 -4.380 1.00 83.94 118 VAL A O 1
ATOM 887 N N . MET A 1 119 ? -5.048 -11.337 -4.578 1.00 83.69 119 MET A N 1
ATOM 888 C CA . MET A 1 119 ? -6.066 -10.650 -3.783 1.00 83.69 119 MET A CA 1
ATOM 889 C C . MET A 1 119 ? -6.229 -9.189 -4.218 1.00 83.69 119 MET A C 1
ATOM 891 O O . MET A 1 119 ? -5.315 -8.595 -4.789 1.00 83.69 119 MET A O 1
ATOM 895 N N . ALA A 1 120 ? -7.395 -8.616 -3.923 1.00 81.06 120 ALA A N 1
ATOM 896 C CA . ALA A 1 120 ? -7.687 -7.187 -3.986 1.00 81.06 120 ALA A CA 1
ATOM 897 C C . ALA A 1 120 ? -8.530 -6.852 -2.750 1.00 81.06 120 ALA A C 1
ATOM 899 O O . ALA A 1 120 ? -9.582 -7.461 -2.556 1.00 81.06 120 ALA A O 1
ATOM 900 N N . LYS A 1 121 ? -8.019 -5.984 -1.872 1.00 84.81 121 LYS A N 1
ATOM 901 C CA . LYS A 1 121 ? -8.557 -5.783 -0.520 1.00 84.81 121 LYS A CA 1
ATOM 902 C C . LYS A 1 121 ? -8.583 -4.315 -0.136 1.00 84.81 121 LYS A C 1
ATOM 904 O O . LYS A 1 121 ? -7.722 -3.549 -0.568 1.00 84.81 121 LYS A O 1
ATOM 909 N N . THR A 1 122 ? -9.558 -3.955 0.691 1.00 87.25 122 THR A N 1
ATOM 910 C CA . THR A 1 122 ? -9.642 -2.633 1.311 1.00 87.25 122 THR A CA 1
ATOM 911 C C . THR A 1 122 ? -9.036 -2.672 2.715 1.00 87.25 122 THR A C 1
ATOM 913 O O . THR A 1 122 ? -8.935 -3.750 3.308 1.00 87.25 122 THR A O 1
ATOM 916 N N . PRO A 1 123 ? -8.529 -1.546 3.243 1.00 92.50 123 PRO A N 1
ATOM 917 C CA . PRO A 1 123 ? -8.001 -1.534 4.597 1.00 92.50 123 PRO A CA 1
ATOM 918 C C . PRO A 1 123 ? -9.142 -1.558 5.620 1.00 92.50 123 PRO A C 1
ATOM 920 O O . PRO A 1 123 ? -10.166 -0.911 5.427 1.00 92.50 123 PRO A O 1
ATOM 923 N N . ALA A 1 124 ? -8.926 -2.234 6.749 1.00 94.88 124 ALA A N 1
ATOM 924 C CA . ALA A 1 124 ? -9.804 -2.153 7.916 1.00 94.88 124 ALA A CA 1
ATOM 925 C C . ALA A 1 124 ? -9.710 -0.784 8.575 1.00 94.88 124 ALA A C 1
ATOM 927 O O . ALA A 1 124 ? -10.710 -0.118 8.828 1.00 94.88 124 ALA A O 1
ATOM 928 N N . ILE A 1 125 ? -8.476 -0.377 8.872 1.00 96.25 125 ILE A N 1
ATOM 929 C CA . ILE A 1 125 ? -8.183 0.855 9.593 1.00 96.25 125 ILE A CA 1
ATOM 930 C C . ILE A 1 125 ? -7.092 1.608 8.853 1.00 96.25 125 ILE A C 1
ATOM 932 O O . ILE A 1 125 ? -6.061 1.028 8.509 1.00 96.25 125 ILE A O 1
ATOM 936 N N . MET A 1 126 ? -7.302 2.904 8.652 1.00 96.12 126 MET A N 1
ATOM 937 C CA . MET A 1 126 ? -6.315 3.847 8.142 1.00 96.12 126 MET A CA 1
ATOM 938 C C . MET A 1 126 ? -6.012 4.879 9.227 1.00 96.12 126 MET A C 1
ATOM 940 O O . MET A 1 126 ? -6.902 5.604 9.659 1.00 96.12 126 MET A O 1
ATOM 944 N N . VAL A 1 127 ? -4.758 4.974 9.670 1.00 96.69 127 VAL A N 1
ATOM 945 C CA . VAL A 1 127 ? -4.334 5.966 10.675 1.00 96.69 127 VAL A CA 1
ATOM 946 C C . VAL A 1 127 ? -3.566 7.095 10.004 1.00 96.69 127 VAL A C 1
ATOM 948 O O . VAL A 1 127 ? -2.548 6.818 9.381 1.00 96.69 127 VAL A O 1
ATOM 951 N N . ASP A 1 128 ? -4.016 8.344 10.118 1.00 96.12 128 ASP A N 1
ATOM 952 C CA . ASP A 1 128 ? -3.278 9.511 9.611 1.00 96.12 128 ASP A CA 1
ATOM 953 C C . ASP A 1 128 ? -1.837 9.479 10.156 1.00 96.12 128 ASP A C 1
ATOM 955 O O . ASP A 1 128 ? -1.627 9.311 11.361 1.00 96.12 128 ASP A O 1
ATOM 959 N N . ASP A 1 129 ? -0.825 9.597 9.290 1.00 93.12 129 ASP A N 1
ATOM 960 C CA . ASP A 1 129 ? 0.581 9.512 9.704 1.00 93.12 129 ASP A CA 1
ATOM 961 C C . ASP A 1 129 ? 0.954 10.595 10.734 1.00 93.12 129 ASP A C 1
ATOM 963 O O . ASP A 1 129 ? 1.798 10.357 11.602 1.00 93.12 129 ASP A O 1
ATOM 967 N N . ARG A 1 130 ? 0.275 11.751 10.715 1.00 94.81 130 ARG A N 1
ATOM 968 C CA . ARG A 1 130 ? 0.427 12.805 11.731 1.00 94.81 130 ARG A CA 1
ATOM 969 C C . ARG A 1 130 ? -0.162 12.380 13.073 1.00 94.81 130 ARG A C 1
ATOM 971 O O . ARG A 1 130 ? 0.468 12.615 14.101 1.00 94.81 130 ARG A O 1
ATOM 978 N N . ALA A 1 131 ? -1.303 11.687 13.076 1.00 95.25 131 ALA A N 1
ATOM 979 C CA . ALA A 1 131 ? -1.867 11.090 14.287 1.00 95.25 131 ALA A CA 1
ATOM 980 C C . ALA A 1 131 ? -0.932 10.010 14.843 1.00 95.25 131 ALA A C 1
ATOM 982 O O . ALA A 1 131 ? -0.634 9.995 16.034 1.00 95.25 131 ALA A O 1
ATOM 983 N N . PHE A 1 132 ? -0.424 9.135 13.967 1.00 93.44 132 PHE A N 1
ATOM 984 C CA . PHE A 1 132 ? 0.480 8.047 14.336 1.00 93.44 132 PHE A CA 1
ATOM 985 C C . PHE A 1 132 ? 1.776 8.557 14.984 1.00 93.44 132 PHE A C 1
ATOM 987 O O . PHE A 1 132 ? 2.270 7.944 15.928 1.00 93.44 132 PHE A O 1
ATOM 994 N N . LYS A 1 133 ? 2.326 9.671 14.486 1.00 92.81 133 LYS A N 1
ATOM 995 C CA . LYS A 1 133 ? 3.554 10.287 15.013 1.00 92.81 133 LYS A CA 1
ATOM 996 C C . LYS A 1 133 ? 3.315 11.223 16.198 1.00 92.81 133 LYS A C 1
ATOM 998 O O . LYS A 1 133 ? 4.197 11.351 17.040 1.00 92.81 133 LYS A O 1
ATOM 1003 N N . GLY A 1 134 ? 2.177 11.913 16.227 1.00 94.69 134 GLY A N 1
ATOM 1004 C CA . GLY A 1 134 ? 1.906 12.996 17.171 1.00 94.69 134 GLY A CA 1
ATOM 1005 C C . GLY A 1 134 ? 1.157 12.569 18.431 1.00 94.69 134 GLY A C 1
ATOM 1006 O O . GLY A 1 134 ? 1.355 13.166 19.488 1.00 94.69 134 GLY A O 1
ATOM 1007 N N . LEU A 1 135 ? 0.292 11.553 18.353 1.00 96.12 135 LEU A N 1
ATOM 1008 C CA . LEU A 1 135 ? -0.442 11.076 19.522 1.00 96.12 135 LEU A CA 1
ATOM 1009 C C . LEU A 1 135 ? 0.475 10.285 20.452 1.00 96.12 135 LEU A C 1
ATOM 1011 O O . LEU A 1 135 ? 1.295 9.473 20.022 1.00 96.12 135 LEU A O 1
ATOM 1015 N N . ARG A 1 136 ? 0.266 10.446 21.763 1.00 95.50 136 ARG A N 1
ATOM 1016 C CA . ARG A 1 136 ? 0.882 9.557 22.754 1.00 95.50 136 ARG A CA 1
ATOM 1017 C C . ARG A 1 136 ? 0.446 8.123 22.466 1.00 95.50 136 ARG A C 1
ATOM 1019 O O . ARG A 1 136 ? -0.715 7.877 22.146 1.00 95.50 136 ARG A O 1
ATOM 1026 N N . GLN A 1 137 ? 1.341 7.159 22.668 1.00 91.94 137 GLN A N 1
ATOM 1027 C CA . GLN A 1 137 ? 1.065 5.745 22.388 1.00 91.94 137 GLN A CA 1
ATOM 1028 C C . GLN A 1 137 ? -0.229 5.247 23.053 1.00 91.94 137 GLN A C 1
ATOM 1030 O O . GLN A 1 137 ? -1.009 4.520 22.443 1.00 91.94 137 GLN A O 1
ATOM 1035 N N . ASN A 1 138 ? -0.480 5.684 24.288 1.00 92.19 138 ASN A N 1
ATOM 1036 C CA . ASN A 1 138 ? -1.691 5.359 25.035 1.00 92.19 138 ASN A CA 1
ATOM 1037 C C . ASN A 1 138 ? -2.971 5.928 24.411 1.00 92.19 138 ASN A C 1
ATOM 1039 O O . ASN A 1 138 ? -4.002 5.264 24.443 1.00 92.19 138 ASN A O 1
ATOM 1043 N N . ASP A 1 139 ? -2.903 7.127 23.842 1.00 95.06 139 ASP A N 1
ATOM 1044 C CA . ASP A 1 139 ? -4.034 7.789 23.198 1.00 95.06 139 ASP A CA 1
ATOM 1045 C C . ASP A 1 139 ? -4.344 7.152 21.844 1.00 95.06 139 ASP A C 1
ATOM 1047 O O . ASP A 1 139 ? -5.497 6.823 21.565 1.00 95.06 139 ASP A O 1
ATOM 1051 N N . LEU A 1 140 ? -3.302 6.881 21.053 1.00 94.56 140 LEU A N 1
ATOM 1052 C CA . LEU A 1 140 ? -3.429 6.141 19.801 1.00 94.56 140 LEU A CA 1
ATOM 1053 C C . LEU A 1 140 ? -4.035 4.749 20.037 1.00 94.56 140 LEU A C 1
ATOM 1055 O O . LEU A 1 140 ? -4.910 4.322 19.291 1.00 94.56 140 LEU A O 1
ATOM 1059 N N . SER A 1 141 ? -3.604 4.058 21.096 1.00 93.81 141 SER A N 1
ATOM 1060 C CA . SER A 1 141 ? -4.093 2.722 21.448 1.00 93.81 141 SER A CA 1
ATOM 1061 C C . SER A 1 141 ? -5.594 2.683 21.761 1.00 93.81 141 SER A C 1
ATOM 1063 O O . SER A 1 141 ? -6.268 1.727 21.376 1.00 93.81 141 SER A O 1
ATOM 1065 N N . ILE A 1 142 ? -6.117 3.726 22.416 1.00 93.62 142 ILE A N 1
ATOM 1066 C CA . ILE A 1 142 ? -7.545 3.866 22.739 1.00 93.62 142 ILE A CA 1
ATOM 1067 C C . ILE A 1 142 ? -8.356 4.154 21.473 1.00 93.62 142 ILE A C 1
ATOM 1069 O O . ILE A 1 142 ? -9.350 3.475 21.218 1.00 93.62 142 ILE A O 1
ATOM 1073 N N . ILE A 1 143 ? -7.926 5.120 20.653 1.00 95.75 143 ILE A N 1
ATOM 1074 C CA . ILE A 1 143 ? -8.658 5.458 19.422 1.00 95.75 143 ILE A CA 1
ATOM 1075 C C . ILE A 1 143 ? -8.655 4.275 18.449 1.00 95.75 143 ILE A C 1
ATOM 1077 O O . ILE A 1 143 ? -9.674 4.001 17.824 1.00 95.75 143 ILE A O 1
ATOM 1081 N N . LEU A 1 144 ? -7.552 3.529 18.344 1.00 95.50 144 LEU A N 1
ATOM 1082 C CA . LEU A 1 144 ? -7.492 2.315 17.525 1.00 95.50 144 LEU A CA 1
ATOM 1083 C C . LEU A 1 144 ? -8.505 1.261 17.950 1.00 95.50 144 LEU A C 1
ATOM 1085 O O . LEU A 1 144 ? -9.133 0.646 17.091 1.00 95.50 144 LEU A O 1
ATOM 1089 N N . TYR A 1 145 ? -8.676 1.059 19.257 1.00 95.31 145 TYR A N 1
ATOM 1090 C CA . TYR A 1 145 ? -9.705 0.157 19.753 1.00 95.31 145 TYR A CA 1
ATOM 1091 C C . TYR A 1 145 ? -11.094 0.627 19.324 1.00 95.31 145 TYR A C 1
ATOM 1093 O O . TYR A 1 145 ? -11.859 -0.157 18.776 1.00 95.31 145 TYR A O 1
ATOM 1101 N N . GLN A 1 146 ? -11.405 1.914 19.466 1.00 95.62 146 GLN A N 1
ATOM 1102 C CA . GLN A 1 146 ? -12.701 2.440 19.032 1.00 95.62 146 GLN A CA 1
ATOM 1103 C C . GLN A 1 146 ? -12.914 2.342 17.521 1.00 95.62 146 GLN A C 1
ATOM 1105 O O . GLN A 1 146 ? -13.994 1.948 17.091 1.00 95.62 146 GLN A O 1
ATOM 1110 N N . ALA A 1 147 ? -11.886 2.638 16.727 1.00 96.75 147 ALA A N 1
ATOM 1111 C CA . ALA A 1 147 ? -11.906 2.457 15.281 1.00 96.75 147 ALA A CA 1
ATOM 1112 C C . ALA A 1 147 ? -12.231 1.000 14.910 1.00 96.75 147 ALA A C 1
ATOM 1114 O O . ALA A 1 147 ? -13.072 0.760 14.048 1.00 96.75 147 ALA A O 1
ATOM 1115 N N . ALA A 1 148 ? -11.641 0.027 15.615 1.00 95.88 148 ALA A N 1
ATOM 1116 C CA . ALA A 1 148 ? -11.964 -1.386 15.434 1.00 95.88 148 ALA A CA 1
ATOM 1117 C C . ALA A 1 148 ? -13.409 -1.711 15.841 1.00 95.88 148 ALA A C 1
ATOM 1119 O O . ALA A 1 148 ? -14.095 -2.435 15.124 1.00 95.88 148 ALA A O 1
ATOM 1120 N N . GLN A 1 149 ? -13.900 -1.162 16.956 1.00 95.69 149 GLN A N 1
ATOM 1121 C CA . GLN A 1 149 ? -15.262 -1.420 17.436 1.00 95.69 149 GLN A CA 1
ATOM 1122 C C . GLN A 1 149 ? -16.349 -0.922 16.477 1.00 95.69 149 GLN A C 1
ATOM 1124 O O . GLN A 1 149 ? -17.421 -1.528 16.441 1.00 95.69 149 GLN A O 1
ATOM 1129 N N . LEU A 1 150 ? -16.069 0.132 15.704 1.00 96.19 150 LEU A N 1
ATOM 1130 C CA . LEU A 1 150 ? -16.975 0.670 14.688 1.00 96.19 150 LEU A CA 1
ATOM 1131 C C . LEU A 1 150 ? -17.044 -0.175 13.402 1.00 96.19 150 LEU A C 1
ATOM 1133 O O . LEU A 1 150 ? -17.939 0.045 12.587 1.00 96.19 150 LEU A O 1
ATOM 1137 N N . LEU A 1 151 ? -16.118 -1.117 13.190 1.00 96.56 151 LEU A N 1
ATOM 1138 C CA . LEU A 1 151 ? -16.133 -1.981 12.009 1.00 96.56 151 LEU A CA 1
ATOM 1139 C C . LEU A 1 151 ? -17.236 -3.052 12.096 1.00 96.56 151 LEU A C 1
ATOM 1141 O O . LEU A 1 151 ? -17.538 -3.543 13.190 1.00 96.56 151 LEU A O 1
ATOM 1145 N N . PRO A 1 152 ? -17.781 -3.496 10.945 1.00 96.12 152 PRO A N 1
ATOM 1146 C CA . PRO A 1 152 ? -18.614 -4.693 10.870 1.00 96.12 152 PRO A CA 1
ATOM 1147 C C . PRO A 1 152 ? -17.920 -5.915 11.487 1.00 96.12 152 PRO A C 1
ATOM 1149 O O . PRO A 1 152 ? -16.701 -6.070 11.377 1.00 96.12 152 PRO A O 1
ATOM 1152 N N . THR A 1 153 ? -18.701 -6.804 12.110 1.00 95.75 153 THR A N 1
ATOM 1153 C CA . THR A 1 153 ? -18.212 -7.903 12.965 1.00 95.75 153 THR A CA 1
ATOM 1154 C C . THR A 1 153 ? -17.075 -8.706 12.336 1.00 95.75 153 THR A C 1
ATOM 1156 O O . THR A 1 153 ? -16.020 -8.846 12.949 1.00 95.75 153 THR A O 1
ATOM 1159 N N . THR A 1 154 ? -17.235 -9.162 11.091 1.00 92.56 154 THR A N 1
ATOM 1160 C CA . THR A 1 154 ? -16.219 -9.976 10.410 1.00 92.56 154 THR A CA 1
ATOM 1161 C C . THR A 1 154 ? -14.903 -9.225 10.205 1.00 92.56 154 THR A C 1
ATOM 1163 O O . THR A 1 154 ? -13.830 -9.783 10.434 1.00 92.56 154 THR A O 1
ATOM 1166 N N . HIS A 1 155 ? -14.955 -7.956 9.790 1.00 93.56 155 HIS A N 1
ATOM 1167 C CA . HIS A 1 155 ? -13.746 -7.170 9.545 1.00 93.56 155 HIS A CA 1
ATOM 1168 C C . HIS A 1 155 ? -13.065 -6.776 10.863 1.00 93.56 155 HIS A C 1
ATOM 1170 O O . HIS A 1 155 ? -11.839 -6.854 10.978 1.00 93.56 155 HIS A O 1
ATOM 1176 N N . ARG A 1 156 ? -13.870 -6.454 1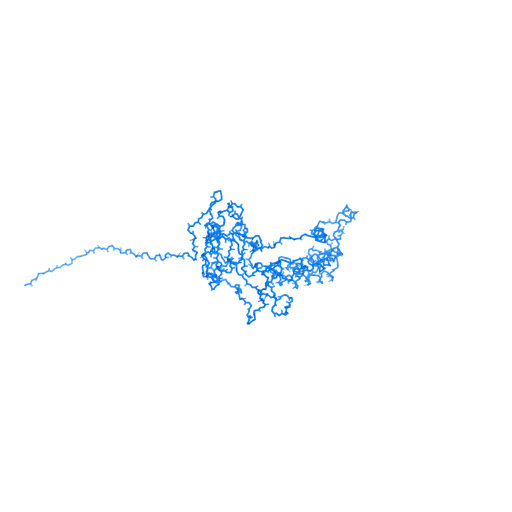1.888 1.00 95.62 156 ARG A N 1
ATOM 1177 C CA . ARG A 1 156 ? -13.418 -6.205 13.261 1.00 95.62 156 ARG A CA 1
ATOM 1178 C C . ARG A 1 156 ? -12.655 -7.397 13.826 1.00 95.62 156 ARG A C 1
ATOM 1180 O O . ARG A 1 156 ? -11.534 -7.227 14.291 1.00 95.62 156 ARG A O 1
ATOM 1187 N N . GLU A 1 157 ? -13.226 -8.595 13.769 1.00 93.75 157 GLU A N 1
ATOM 1188 C CA . GLU A 1 157 ? -12.598 -9.808 14.308 1.00 93.75 157 GLU A CA 1
ATOM 1189 C C . GLU A 1 157 ? -11.275 -10.128 13.609 1.00 93.75 157 GLU A C 1
ATOM 1191 O O . GLU A 1 157 ? -10.276 -10.409 14.275 1.00 93.75 157 GLU A O 1
ATOM 1196 N N . ARG A 1 158 ? -11.225 -10.008 12.275 1.00 92.00 158 ARG A N 1
ATOM 1197 C CA . ARG A 1 158 ? -9.981 -10.185 11.511 1.00 92.00 158 ARG A CA 1
ATOM 1198 C C . ARG A 1 158 ? -8.919 -9.165 11.899 1.00 92.00 158 ARG A C 1
ATOM 1200 O O . ARG A 1 158 ? -7.760 -9.538 12.068 1.00 92.00 158 ARG A O 1
ATOM 1207 N N . PHE A 1 159 ? -9.301 -7.898 12.055 1.00 93.75 159 PHE A N 1
ATOM 1208 C CA . PHE A 1 159 ? -8.380 -6.855 12.492 1.00 93.75 159 PHE A CA 1
ATOM 1209 C C . PHE A 1 159 ? -7.860 -7.132 13.906 1.00 93.75 159 PHE A C 1
ATOM 1211 O O . PHE A 1 159 ? -6.649 -7.131 14.114 1.00 93.75 159 PHE A O 1
ATOM 1218 N N . LEU A 1 160 ? -8.746 -7.434 14.859 1.00 91.75 160 LEU A N 1
ATOM 1219 C CA . LEU A 1 160 ? -8.365 -7.716 16.243 1.00 91.75 160 LEU A CA 1
ATOM 1220 C C . LEU A 1 160 ? -7.423 -8.921 16.343 1.00 91.75 160 LEU A C 1
ATOM 1222 O O . LEU A 1 160 ? -6.458 -8.865 17.103 1.00 91.75 160 LEU A O 1
ATOM 1226 N N . ASN A 1 161 ? -7.618 -9.953 15.516 1.00 90.88 161 ASN A N 1
ATOM 1227 C CA . ASN A 1 161 ? -6.749 -11.133 15.470 1.00 90.88 161 ASN A CA 1
ATOM 1228 C C . ASN A 1 161 ? -5.305 -10.823 15.008 1.00 90.88 161 ASN A C 1
ATOM 1230 O O . ASN A 1 161 ? -4.378 -11.574 15.298 1.00 90.88 161 ASN A O 1
ATOM 1234 N N . LEU A 1 162 ? -5.078 -9.704 14.316 1.00 88.44 162 LEU A N 1
ATOM 1235 C CA . LEU A 1 162 ? -3.732 -9.250 13.938 1.00 88.44 162 LEU A CA 1
ATOM 1236 C C . LEU A 1 162 ? -3.042 -8.429 15.028 1.00 88.44 162 LEU A C 1
ATOM 1238 O O . LEU A 1 162 ? -1.870 -8.066 14.893 1.00 88.44 162 LEU A O 1
ATOM 1242 N N . THR A 1 163 ? -3.772 -8.072 16.079 1.00 85.50 163 THR A N 1
ATOM 1243 C CA . THR A 1 163 ? -3.310 -7.129 17.088 1.00 85.50 163 THR A CA 1
ATOM 1244 C C . THR A 1 163 ? -3.023 -7.809 18.414 1.00 85.50 163 THR A C 1
ATOM 1246 O O . THR A 1 163 ? -3.426 -8.937 18.673 1.00 85.50 163 THR A O 1
ATOM 1249 N N . THR A 1 164 ? -2.296 -7.098 19.272 1.00 79.31 164 THR A N 1
ATOM 1250 C CA . THR A 1 164 ? -2.109 -7.488 20.671 1.00 79.31 164 THR A CA 1
ATOM 1251 C C . THR A 1 164 ? -2.613 -6.361 21.559 1.00 79.31 164 THR A C 1
ATOM 1253 O O . THR A 1 164 ? -2.436 -5.184 21.233 1.00 79.31 164 THR A O 1
ATOM 1256 N N . GLY A 1 165 ? -3.244 -6.702 22.676 1.00 71.75 165 GLY A N 1
ATOM 1257 C CA . GLY A 1 165 ? -3.795 -5.727 23.609 1.00 71.75 165 GLY A CA 1
ATOM 1258 C C . GLY A 1 165 ? -4.886 -6.328 24.489 1.00 71.75 165 GLY A C 1
ATOM 1259 O O . GLY A 1 165 ? -5.443 -7.371 24.159 1.00 71.75 165 GLY A O 1
ATOM 1260 N N . THR A 1 166 ? -5.152 -5.680 25.619 1.00 68.94 166 THR A N 1
ATOM 1261 C CA . THR A 1 166 ? -6.207 -6.032 26.580 1.00 68.94 166 THR A CA 1
ATOM 1262 C C . THR A 1 166 ? -6.977 -4.766 26.957 1.00 68.94 166 THR A C 1
ATOM 1264 O O . THR A 1 166 ? -6.517 -3.653 26.690 1.00 68.94 166 THR A O 1
ATOM 1267 N N . ASP A 1 167 ? -8.160 -4.927 27.550 1.00 77.88 167 ASP A N 1
ATOM 1268 C CA . ASP A 1 167 ? -8.888 -3.851 28.244 1.00 77.88 167 ASP A CA 1
ATOM 1269 C C . ASP A 1 167 ? -9.180 -2.608 27.387 1.00 77.88 167 ASP A C 1
ATOM 1271 O O . ASP A 1 167 ? -8.986 -1.465 27.802 1.00 77.88 167 ASP A O 1
ATOM 1275 N N . GLY A 1 168 ? -9.627 -2.826 26.147 1.00 76.44 168 GLY A N 1
ATOM 1276 C CA . GLY A 1 168 ? -9.988 -1.735 25.240 1.00 76.44 168 GLY A CA 1
ATOM 1277 C C . GLY A 1 168 ? -8.794 -0.978 24.655 1.00 76.44 168 GLY A C 1
ATOM 1278 O O . GLY A 1 168 ? -8.909 0.197 24.302 1.00 76.44 168 GLY A O 1
ATOM 1279 N N . ARG A 1 169 ? -7.627 -1.626 24.574 1.00 79.06 169 ARG A N 1
ATOM 1280 C CA . ARG A 1 169 ? -6.387 -1.050 24.044 1.00 79.06 169 ARG A CA 1
ATOM 1281 C C . ARG A 1 169 ? -5.816 -1.945 22.959 1.00 79.06 169 ARG A C 1
ATOM 1283 O O . ARG A 1 169 ? -5.771 -3.160 23.114 1.00 79.06 169 ARG A O 1
ATOM 1290 N N . ILE A 1 170 ? -5.323 -1.338 21.884 1.00 85.31 170 ILE A N 1
ATOM 1291 C CA . ILE A 1 170 ? -4.682 -2.041 20.767 1.00 85.31 170 ILE A CA 1
ATOM 1292 C C . ILE A 1 170 ? -3.249 -1.543 20.587 1.00 85.31 170 ILE A C 1
ATOM 1294 O O . ILE A 1 170 ? -3.007 -0.336 20.495 1.00 85.31 170 ILE A O 1
ATOM 1298 N N . LYS A 1 171 ? -2.276 -2.456 20.513 1.00 80.75 171 LYS A N 1
ATOM 1299 C CA . LYS A 1 171 ? -0.918 -2.144 20.051 1.00 80.75 171 LYS A CA 1
ATOM 1300 C C . LYS A 1 171 ? -0.882 -2.217 18.531 1.00 80.75 171 LYS A C 1
ATOM 1302 O O . LYS A 1 171 ? -1.033 -3.291 17.949 1.00 80.75 171 LYS A O 1
ATOM 1307 N N . TYR A 1 172 ? -0.636 -1.078 17.887 1.00 79.31 172 TYR A N 1
ATOM 1308 C CA . TYR A 1 172 ? -0.512 -1.029 16.434 1.00 79.31 172 TYR A CA 1
ATOM 1309 C C . TYR A 1 172 ? 0.858 -1.529 15.987 1.00 79.31 172 TYR A C 1
ATOM 1311 O O . TYR A 1 172 ? 1.866 -0.827 16.094 1.00 79.31 172 TYR A O 1
ATOM 1319 N N . SER A 1 173 ? 0.900 -2.775 15.526 1.00 77.38 173 SER A N 1
ATOM 1320 C CA . SER A 1 173 ? 2.145 -3.412 15.119 1.00 77.38 173 SER A CA 1
ATOM 1321 C C . SER A 1 173 ? 2.685 -2.797 13.832 1.00 77.38 173 SER A C 1
ATOM 1323 O O . SER A 1 173 ? 1.978 -2.633 12.841 1.00 77.38 173 SER A O 1
ATOM 1325 N N . GLN A 1 174 ? 3.990 -2.536 13.822 1.00 73.38 174 GLN A N 1
ATOM 1326 C CA . GLN A 1 174 ? 4.745 -2.185 12.617 1.00 73.38 174 GLN A CA 1
ATOM 1327 C C . GLN A 1 174 ? 4.661 -3.276 11.535 1.00 73.38 174 GLN A C 1
ATOM 1329 O O . GLN A 1 174 ? 4.795 -2.980 10.354 1.00 73.38 174 GLN A O 1
ATOM 1334 N N . ARG A 1 175 ? 4.430 -4.535 11.934 1.00 76.25 175 ARG A N 1
ATOM 1335 C CA . ARG A 1 175 ? 4.428 -5.702 11.036 1.00 76.25 175 ARG A CA 1
ATOM 1336 C C . ARG A 1 175 ? 3.127 -5.867 10.251 1.00 76.25 175 ARG A C 1
ATOM 1338 O O . ARG A 1 175 ? 3.114 -6.585 9.266 1.00 76.25 175 ARG A O 1
ATOM 1345 N N . THR A 1 176 ? 2.046 -5.228 10.692 1.00 82.31 176 THR A N 1
ATOM 1346 C CA . THR A 1 176 ? 0.693 -5.422 10.145 1.00 82.31 176 THR A CA 1
ATOM 1347 C C . THR A 1 176 ? 0.172 -4.173 9.443 1.00 82.31 176 THR A C 1
ATOM 1349 O O . THR A 1 176 ? -1.029 -4.052 9.213 1.00 82.31 176 THR A O 1
ATOM 1352 N N . ARG A 1 177 ? 1.048 -3.200 9.167 1.00 86.31 177 ARG A N 1
ATOM 1353 C CA . ARG A 1 177 ? 0.658 -1.901 8.624 1.00 86.31 177 ARG A CA 1
ATOM 1354 C C . ARG A 1 177 ? 1.445 -1.542 7.377 1.00 86.31 177 ARG A C 1
ATOM 1356 O O . ARG A 1 177 ? 2.636 -1.816 7.260 1.00 86.31 177 ARG A O 1
ATOM 1363 N N . PHE A 1 178 ? 0.772 -0.831 6.492 1.00 87.62 178 PHE A N 1
ATOM 1364 C CA . PHE A 1 178 ? 1.275 -0.400 5.207 1.00 87.62 178 PHE A CA 1
ATOM 1365 C C . PHE A 1 178 ? 1.148 1.112 5.109 1.00 87.62 178 PHE A C 1
ATOM 1367 O O . PHE A 1 178 ? 0.067 1.675 5.301 1.00 87.62 178 PHE A O 1
ATOM 1374 N N . ARG A 1 179 ? 2.255 1.774 4.772 1.00 87.44 179 ARG A N 1
ATOM 1375 C CA . ARG A 1 179 ? 2.216 3.185 4.400 1.00 87.44 179 ARG A CA 1
ATOM 1376 C C . ARG A 1 179 ? 1.417 3.306 3.104 1.00 87.44 179 ARG A C 1
ATOM 1378 O O . ARG A 1 179 ? 1.860 2.829 2.062 1.00 87.44 179 ARG A O 1
ATOM 1385 N N . THR A 1 180 ? 0.238 3.896 3.211 1.00 84.44 180 THR A N 1
ATOM 1386 C CA . THR A 1 180 ? -0.748 4.034 2.145 1.00 84.44 180 THR A CA 1
ATOM 1387 C C . THR A 1 180 ? -0.847 5.508 1.808 1.00 84.44 180 THR A C 1
ATOM 1389 O O . THR A 1 180 ? -1.404 6.274 2.595 1.00 84.44 180 THR A O 1
ATOM 1392 N N . PRO A 1 181 ? -0.258 5.931 0.692 1.00 78.12 181 PRO A N 1
ATOM 1393 C CA . PRO A 1 181 ? -0.274 7.329 0.339 1.00 78.12 181 PRO A CA 1
ATOM 1394 C C . PRO A 1 181 ? -1.640 7.698 -0.258 1.00 78.12 181 PRO A C 1
ATOM 1396 O O . PRO A 1 181 ? -2.306 6.859 -0.869 1.00 78.12 181 PRO A O 1
ATOM 1399 N N . VAL A 1 182 ? -2.070 8.937 -0.035 1.00 76.44 182 VAL A N 1
ATOM 1400 C CA . VAL A 1 182 ? -3.363 9.459 -0.492 1.00 76.44 182 VAL A CA 1
ATOM 1401 C C . VAL A 1 182 ? -3.120 10.800 -1.177 1.00 76.44 182 VAL A C 1
ATOM 1403 O O . VAL A 1 182 ? -2.427 11.660 -0.635 1.00 76.44 182 VAL A O 1
ATOM 1406 N N . ALA A 1 183 ? -3.670 10.994 -2.379 1.00 72.00 183 ALA A N 1
ATOM 1407 C CA . ALA A 1 183 ? -3.519 12.243 -3.134 1.00 72.00 183 ALA A CA 1
ATOM 1408 C C . ALA A 1 183 ? -4.453 13.364 -2.644 1.00 72.00 183 ALA A C 1
ATOM 1410 O O . ALA A 1 183 ? -5.111 14.031 -3.438 1.00 72.00 183 ALA A O 1
ATOM 1411 N N . ASP A 1 184 ? -4.493 13.590 -1.334 1.00 75.31 184 ASP A N 1
ATOM 1412 C CA . ASP A 1 184 ? -5.134 14.760 -0.739 1.00 75.31 184 ASP A CA 1
ATOM 1413 C C . ASP A 1 184 ? -4.120 15.872 -0.426 1.00 75.31 184 ASP A C 1
ATOM 1415 O O . ASP A 1 184 ? -4.507 17.022 -0.272 1.00 75.31 184 ASP A O 1
ATOM 1419 N N . GLY A 1 185 ? -2.818 15.586 -0.400 1.00 74.00 185 GLY A N 1
ATOM 1420 C CA . GLY A 1 185 ? -1.794 16.570 -0.028 1.00 74.00 185 GLY A CA 1
ATOM 1421 C C . GLY A 1 185 ? -1.615 16.740 1.485 1.00 74.00 185 GLY A C 1
ATOM 1422 O O . GLY A 1 185 ? -0.809 17.565 1.899 1.00 74.00 185 GLY A O 1
ATOM 1423 N N . ASP A 1 186 ? -2.296 15.929 2.300 1.00 78.69 186 ASP A N 1
ATOM 1424 C CA . ASP A 1 186 ? -2.264 15.976 3.769 1.00 78.69 186 ASP A CA 1
ATOM 1425 C C . ASP A 1 186 ? -1.424 14.829 4.382 1.00 78.69 186 ASP A C 1
ATOM 1427 O O . ASP A 1 186 ? -1.477 14.553 5.583 1.00 78.69 186 ASP A O 1
ATOM 1431 N N . GLY A 1 187 ? -0.604 14.169 3.556 1.00 81.38 187 GLY A N 1
ATOM 1432 C CA . GLY A 1 187 ? 0.340 13.115 3.943 1.00 81.38 187 GLY A CA 1
ATOM 1433 C C . GLY A 1 187 ? -0.216 11.696 3.811 1.00 81.38 187 GLY A C 1
ATOM 1434 O O . GLY A 1 187 ? -1.328 11.478 3.345 1.00 81.38 187 GLY A O 1
ATOM 1435 N N . ASP A 1 188 ? 0.561 10.700 4.227 1.00 89.69 188 ASP A N 1
ATOM 1436 C CA . ASP A 1 188 ? 0.169 9.294 4.088 1.00 89.69 188 ASP A CA 1
ATOM 1437 C C . ASP A 1 188 ? -0.724 8.822 5.246 1.00 89.69 188 ASP A C 1
ATOM 1439 O O . ASP A 1 188 ? -0.803 9.441 6.310 1.00 89.69 188 ASP A O 1
ATOM 1443 N N . PHE A 1 189 ? -1.338 7.656 5.065 1.00 92.19 189 PHE A N 1
ATOM 1444 C CA . PHE A 1 189 ? -1.926 6.859 6.135 1.00 92.19 189 PHE A CA 1
ATOM 1445 C C . PHE A 1 189 ? -1.044 5.650 6.473 1.00 92.19 189 PHE A C 1
ATOM 1447 O O . PHE A 1 189 ? -0.338 5.097 5.631 1.00 92.19 189 PHE A O 1
ATOM 1454 N N . GLN A 1 190 ? -1.109 5.196 7.719 1.00 93.00 190 GLN A N 1
ATOM 1455 C CA . GLN A 1 190 ? -0.630 3.896 8.170 1.00 93.00 190 GLN A CA 1
ATOM 1456 C C . GLN A 1 190 ? -1.825 2.943 8.231 1.00 93.00 190 GLN A C 1
ATOM 1458 O O . GLN A 1 190 ? -2.582 2.954 9.204 1.00 93.00 190 GLN A O 1
ATOM 1463 N N . SER A 1 191 ? -2.000 2.123 7.200 1.00 93.12 191 SER A N 1
ATOM 1464 C CA . SER A 1 191 ? -3.213 1.321 7.005 1.00 93.12 191 SER A CA 1
ATOM 1465 C C . SER A 1 191 ? -2.997 -0.159 7.289 1.00 93.12 191 SER A C 1
ATOM 1467 O O . SER A 1 191 ? -1.943 -0.704 6.971 1.00 93.12 191 SER A O 1
ATOM 1469 N N . CYS A 1 192 ? -4.005 -0.833 7.833 1.00 93.38 192 CYS A N 1
ATOM 1470 C CA . CYS A 1 192 ? -3.997 -2.274 8.071 1.00 93.38 192 CYS A CA 1
ATOM 1471 C C . CYS A 1 192 ? -4.989 -2.964 7.131 1.00 93.38 192 CYS A C 1
ATOM 1473 O O . CYS A 1 192 ? -6.181 -2.671 7.168 1.00 93.38 192 CYS A O 1
ATOM 1475 N N . PHE A 1 193 ? -4.497 -3.889 6.310 1.00 92.75 193 PHE A N 1
ATOM 1476 C CA . PHE A 1 193 ? -5.294 -4.704 5.390 1.00 92.75 193 PHE A CA 1
ATOM 1477 C C . PHE A 1 193 ? -5.340 -6.119 5.949 1.00 92.75 193 PHE A C 1
ATOM 1479 O O . PHE A 1 193 ? -4.302 -6.777 5.976 1.00 92.75 193 PHE A O 1
ATOM 1486 N N . THR A 1 194 ? -6.494 -6.590 6.428 1.00 91.56 194 THR A N 1
ATOM 1487 C CA . THR A 1 194 ? -6.486 -7.757 7.327 1.00 91.56 194 THR A CA 1
ATOM 1488 C C . THR A 1 194 ? -5.915 -9.024 6.691 1.00 91.56 194 THR A C 1
ATOM 1490 O O . THR A 1 194 ? -5.142 -9.746 7.313 1.00 91.56 194 THR A O 1
ATOM 1493 N N . GLU A 1 195 ? -6.208 -9.257 5.417 1.00 89.19 195 GLU A N 1
ATOM 1494 C CA . GLU A 1 195 ? -5.694 -10.402 4.676 1.00 89.19 195 GLU A CA 1
ATOM 1495 C C . GLU A 1 195 ? -4.234 -10.205 4.261 1.00 89.19 195 GLU A C 1
ATOM 1497 O O . GLU A 1 195 ? -3.426 -11.116 4.414 1.00 89.19 195 GLU A O 1
ATOM 1502 N N . ALA A 1 196 ? -3.856 -9.017 3.778 1.00 89.19 196 ALA A N 1
ATOM 1503 C CA . ALA A 1 196 ? -2.477 -8.772 3.352 1.00 89.19 196 ALA A CA 1
ATOM 1504 C C . ALA A 1 196 ? -1.499 -8.762 4.538 1.00 89.19 196 ALA A C 1
ATOM 1506 O O . ALA A 1 196 ? -0.351 -9.167 4.388 1.00 89.19 196 ALA A O 1
ATOM 1507 N N . SER A 1 197 ? -1.952 -8.369 5.730 1.00 91.38 197 SER A N 1
ATOM 1508 C CA . SER A 1 197 ? -1.163 -8.401 6.967 1.00 91.38 197 SER A CA 1
ATOM 1509 C C . SER A 1 197 ? -0.861 -9.816 7.477 1.00 91.38 197 SER A C 1
ATOM 1511 O O . SER A 1 197 ? -0.058 -9.957 8.396 1.00 91.38 197 SER A O 1
ATOM 1513 N N . ARG A 1 198 ? -1.461 -10.864 6.888 1.00 90.38 198 ARG A N 1
ATOM 1514 C CA . ARG A 1 198 ? -1.068 -12.270 7.099 1.00 90.38 198 ARG A CA 1
ATOM 1515 C C . ARG A 1 198 ? 0.113 -12.699 6.233 1.00 90.38 198 ARG A C 1
ATOM 1517 O O . ARG A 1 198 ? 0.642 -13.789 6.419 1.00 90.38 198 ARG A O 1
ATOM 1524 N N . LEU A 1 199 ? 0.532 -11.894 5.257 1.00 88.12 199 LEU A N 1
ATOM 1525 C CA . LEU A 1 199 ? 1.704 -12.216 4.452 1.00 88.12 199 LEU A CA 1
ATOM 1526 C C . LEU A 1 199 ? 2.964 -12.074 5.306 1.00 88.12 199 LEU A C 1
ATOM 1528 O O . LEU A 1 199 ? 3.334 -10.978 5.726 1.00 88.12 199 LEU A O 1
ATOM 1532 N N . ASN A 1 200 ? 3.646 -13.195 5.528 1.00 86.44 200 ASN A N 1
ATOM 1533 C CA . ASN A 1 200 ? 4.937 -13.189 6.194 1.00 86.44 200 ASN A CA 1
ATOM 1534 C C . ASN A 1 200 ? 5.975 -12.471 5.328 1.00 86.44 200 ASN A C 1
ATOM 1536 O O . ASN A 1 200 ? 6.064 -12.692 4.119 1.00 86.44 200 ASN A O 1
ATOM 1540 N N . HIS A 1 201 ? 6.796 -11.640 5.967 1.00 82.88 201 HIS A N 1
ATOM 1541 C CA . HIS A 1 201 ? 7.935 -11.034 5.299 1.00 82.88 201 HIS A CA 1
ATOM 1542 C C . HIS A 1 201 ? 8.975 -12.114 4.951 1.00 82.88 201 HIS A C 1
ATOM 1544 O O . HIS A 1 201 ? 9.340 -12.929 5.803 1.00 82.88 201 HIS A O 1
ATOM 1550 N N . ASP A 1 202 ? 9.497 -12.082 3.724 1.00 77.38 202 ASP A N 1
ATOM 1551 C CA . ASP A 1 202 ? 10.575 -12.957 3.268 1.00 77.38 202 ASP A CA 1
ATOM 1552 C C . ASP A 1 202 ? 11.665 -12.151 2.547 1.00 77.38 202 ASP A C 1
ATOM 1554 O O . ASP A 1 202 ? 11.380 -11.130 1.918 1.00 77.38 202 ASP A O 1
ATOM 1558 N N . CYS A 1 203 ? 12.924 -12.579 2.662 1.00 75.12 203 CYS A N 1
ATOM 1559 C CA . CYS A 1 203 ? 14.043 -11.940 1.966 1.00 75.12 203 CYS A CA 1
ATOM 1560 C C . CYS A 1 203 ? 13.986 -12.181 0.450 1.00 75.12 203 CYS A C 1
ATOM 1562 O O . CYS A 1 203 ? 14.549 -11.390 -0.302 1.00 75.12 203 CYS A O 1
ATOM 1564 N N . ARG A 1 204 ? 13.290 -13.239 0.007 1.00 72.00 204 ARG A N 1
ATOM 1565 C CA . ARG A 1 204 ? 13.059 -13.580 -1.402 1.00 72.00 204 ARG A CA 1
ATOM 1566 C C . ARG A 1 204 ? 11.553 -13.569 -1.698 1.00 72.00 204 ARG A C 1
ATOM 1568 O O . ARG A 1 204 ? 10.941 -14.629 -1.840 1.00 72.00 204 ARG A O 1
ATOM 1575 N N . PRO A 1 205 ? 10.919 -12.383 -1.742 1.00 80.56 205 PRO A N 1
ATOM 1576 C CA . PRO A 1 205 ? 9.473 -12.285 -1.867 1.00 80.56 205 PRO A CA 1
ATOM 1577 C C . PRO A 1 205 ? 8.995 -12.789 -3.233 1.00 80.56 205 PRO A C 1
ATOM 1579 O O . PRO A 1 205 ? 9.525 -12.417 -4.277 1.00 80.56 205 PRO A O 1
ATOM 1582 N N . ASN A 1 206 ? 7.926 -13.581 -3.230 1.00 82.19 206 ASN A N 1
ATOM 1583 C CA . ASN A 1 206 ? 7.258 -14.084 -4.436 1.00 82.19 206 ASN A CA 1
ATOM 1584 C C . ASN A 1 206 ? 5.927 -13.365 -4.737 1.00 82.19 206 ASN A C 1
ATOM 1586 O O . ASN A 1 206 ? 5.259 -13.688 -5.719 1.00 82.19 206 ASN A O 1
ATOM 1590 N N . LEU A 1 207 ? 5.554 -12.379 -3.915 1.00 82.12 207 LEU A N 1
ATOM 1591 C CA . LEU A 1 207 ? 4.364 -11.549 -4.076 1.00 82.12 207 LEU A CA 1
ATOM 1592 C C . LEU A 1 207 ? 4.733 -10.069 -4.102 1.00 82.12 207 LEU A C 1
ATOM 1594 O O . LEU A 1 207 ? 5.613 -9.606 -3.377 1.00 82.12 207 LEU A O 1
ATOM 1598 N N . GLY A 1 208 ? 4.017 -9.324 -4.940 1.00 79.56 208 GLY A N 1
ATOM 1599 C CA . GLY A 1 208 ? 4.075 -7.872 -5.010 1.00 79.56 208 GLY A CA 1
ATOM 1600 C C . GLY A 1 208 ? 2.700 -7.266 -4.782 1.00 79.56 208 GLY A C 1
ATOM 1601 O O . GLY A 1 208 ? 1.689 -7.881 -5.111 1.00 79.56 208 GLY A O 1
ATOM 1602 N N . TYR A 1 209 ? 2.669 -6.051 -4.243 1.00 78.44 209 TYR A N 1
ATOM 1603 C CA . TYR A 1 209 ? 1.443 -5.276 -4.085 1.00 78.44 209 TYR A CA 1
ATOM 1604 C C . TYR A 1 209 ? 1.613 -3.864 -4.647 1.00 78.44 209 TYR A C 1
ATOM 1606 O O . TYR A 1 209 ? 2.724 -3.334 -4.759 1.00 78.44 209 TYR A O 1
ATOM 1614 N N . TYR A 1 210 ? 0.487 -3.251 -4.988 1.00 70.00 210 TYR A N 1
ATOM 1615 C CA . TYR A 1 210 ? 0.378 -1.847 -5.355 1.00 70.00 210 TYR A CA 1
ATOM 1616 C C . TYR A 1 210 ? -0.950 -1.302 -4.824 1.00 70.00 210 TYR A C 1
ATOM 1618 O O . TYR A 1 210 ? -1.911 -2.052 -4.663 1.00 70.00 210 TYR A O 1
ATOM 1626 N N . PHE A 1 211 ? -1.002 0.000 -4.552 1.00 71.25 211 PHE A N 1
ATOM 1627 C CA . PHE A 1 211 ? -2.251 0.686 -4.233 1.00 71.25 211 PHE A CA 1
ATOM 1628 C C . PHE A 1 211 ? -2.879 1.212 -5.519 1.00 71.25 211 PHE A C 1
ATOM 1630 O O . PHE A 1 211 ? -2.193 1.793 -6.365 1.00 71.25 211 PHE A O 1
ATOM 1637 N N . HIS A 1 212 ? -4.176 0.973 -5.686 1.00 62.00 212 HIS A N 1
ATOM 1638 C CA . HIS A 1 212 ? -4.923 1.452 -6.840 1.00 62.00 212 HIS A CA 1
ATOM 1639 C C . HIS A 1 212 ? -5.220 2.955 -6.688 1.00 62.00 212 HIS A C 1
ATOM 1641 O O . HIS A 1 212 ? -5.700 3.379 -5.644 1.00 62.00 212 HIS A O 1
ATOM 1647 N N . ALA A 1 213 ? -4.891 3.739 -7.722 1.00 48.97 213 ALA A N 1
ATOM 1648 C CA . ALA A 1 213 ? -5.158 5.174 -7.905 1.00 48.97 213 ALA A CA 1
ATOM 1649 C C . ALA A 1 213 ? -5.096 6.084 -6.655 1.00 48.97 213 ALA A C 1
ATOM 1651 O O . ALA A 1 213 ? -6.041 6.775 -6.304 1.00 48.97 213 ALA A O 1
ATOM 1652 N N . SER A 1 214 ? -3.933 6.159 -6.020 1.00 39.22 214 SER A N 1
ATOM 1653 C CA . SER A 1 214 ? -3.098 7.367 -5.995 1.00 39.22 214 SER A CA 1
ATOM 1654 C C . SER A 1 214 ? -1.864 7.079 -5.139 1.00 39.22 214 SER A C 1
ATOM 1656 O O . SER A 1 214 ? -1.941 6.508 -4.061 1.00 39.22 214 SER A O 1
ATOM 1658 N N . THR A 1 215 ? -0.701 7.487 -5.640 1.00 40.22 215 THR A N 1
ATOM 1659 C CA . THR A 1 215 ? 0.605 7.540 -4.953 1.00 40.22 215 THR A CA 1
ATOM 1660 C C . THR A 1 215 ? 1.435 6.244 -4.683 1.00 40.22 215 THR A C 1
ATOM 1662 O O . THR A 1 215 ? 0.903 5.142 -4.569 1.00 40.22 215 THR A O 1
ATOM 1665 N N . PRO A 1 216 ? 2.794 6.341 -4.700 1.00 32.25 216 PRO A N 1
ATOM 1666 C CA . PRO A 1 216 ? 3.734 5.229 -4.939 1.00 32.25 216 PRO A CA 1
ATOM 1667 C C . PRO A 1 216 ? 4.565 4.734 -3.727 1.00 32.25 216 PRO A C 1
ATOM 1669 O O . PRO A 1 216 ? 4.926 5.505 -2.853 1.00 32.25 216 PRO A O 1
ATOM 1672 N N . ARG A 1 217 ? 5.004 3.465 -3.854 1.00 36.59 217 ARG A N 1
ATOM 1673 C CA . ARG A 1 217 ? 6.242 2.766 -3.400 1.00 36.59 217 ARG A CA 1
ATOM 1674 C C . ARG A 1 217 ? 6.670 2.811 -1.904 1.00 36.59 217 ARG A C 1
ATOM 1676 O O . ARG A 1 217 ? 7.030 3.866 -1.399 1.00 36.59 217 ARG A O 1
ATOM 1683 N N . PRO A 1 218 ? 6.889 1.640 -1.263 1.00 32.81 218 PRO A N 1
ATOM 1684 C CA . PRO A 1 218 ? 7.668 1.516 -0.024 1.00 32.81 218 PRO A CA 1
ATOM 1685 C C . PRO A 1 218 ? 9.178 1.231 -0.263 1.00 32.81 218 PRO A C 1
ATOM 1687 O O . PRO A 1 218 ? 9.521 0.443 -1.152 1.00 32.81 218 PRO A O 1
ATOM 1690 N N . PRO A 1 219 ? 10.101 1.809 0.537 1.00 33.62 219 PRO A N 1
ATOM 1691 C CA . PRO A 1 219 ? 11.459 1.294 0.789 1.00 33.62 219 PRO A CA 1
ATOM 1692 C C . PRO A 1 219 ? 11.424 0.320 1.992 1.00 33.62 219 PRO A C 1
ATOM 1694 O O . PRO A 1 219 ? 10.557 0.460 2.844 1.00 33.62 219 PRO A O 1
ATOM 1697 N N . GLY A 1 220 ? 12.280 -0.674 2.224 1.00 34.81 220 GLY A N 1
ATOM 1698 C CA . GLY A 1 220 ? 13.527 -1.212 1.670 1.00 34.81 220 GLY A CA 1
ATOM 1699 C C . GLY A 1 220 ? 14.096 -2.166 2.753 1.00 34.81 220 GLY A C 1
ATOM 1700 O O . GLY A 1 220 ? 13.796 -1.957 3.925 1.00 34.81 220 GLY A O 1
ATOM 1701 N N . ILE A 1 221 ? 14.887 -3.195 2.408 1.00 37.12 221 ILE A N 1
ATOM 1702 C CA . ILE A 1 221 ? 15.603 -4.073 3.374 1.00 37.12 221 ILE A CA 1
ATOM 1703 C C . ILE A 1 221 ? 17.022 -4.365 2.855 1.00 37.12 221 ILE A C 1
ATOM 1705 O O . ILE A 1 221 ? 17.232 -4.371 1.646 1.00 37.12 221 ILE A O 1
ATOM 1709 N N . ARG A 1 222 ? 17.999 -4.513 3.766 1.00 36.56 222 ARG A N 1
ATOM 1710 C CA . ARG A 1 222 ? 19.456 -4.356 3.571 1.00 36.56 222 ARG A CA 1
ATOM 1711 C C . ARG A 1 222 ? 20.207 -5.712 3.663 1.00 36.56 222 ARG A C 1
ATOM 1713 O O . ARG A 1 222 ? 19.961 -6.447 4.606 1.00 36.56 222 ARG A O 1
ATOM 1720 N N . ASN A 1 223 ? 21.108 -5.981 2.705 1.00 54.75 223 ASN A N 1
ATOM 1721 C CA . ASN A 1 223 ? 22.153 -7.034 2.610 1.00 54.75 223 ASN A CA 1
ATOM 1722 C C . ASN A 1 223 ? 23.281 -6.482 1.689 1.00 54.75 223 ASN A C 1
ATOM 1724 O O . ASN A 1 223 ? 23.013 -5.549 0.929 1.00 54.75 223 ASN A O 1
ATOM 1728 N N . ASP A 1 224 ? 24.507 -7.022 1.683 1.00 61.75 224 ASP A N 1
ATOM 1729 C CA . ASP A 1 224 ? 25.650 -6.460 0.914 1.00 61.75 224 ASP A CA 1
ATOM 1730 C C . ASP A 1 224 ? 25.392 -6.341 -0.600 1.00 61.75 224 ASP A C 1
ATOM 1732 O O . ASP A 1 224 ? 25.701 -5.324 -1.226 1.00 61.75 224 ASP A O 1
ATOM 1736 N N . ARG A 1 225 ? 24.691 -7.318 -1.184 1.00 69.12 225 ARG A N 1
ATOM 1737 C CA . ARG A 1 225 ? 24.233 -7.270 -2.585 1.00 69.12 225 ARG A CA 1
ATOM 1738 C C . ARG A 1 225 ? 23.182 -6.180 -2.822 1.00 69.12 225 ARG A C 1
ATOM 1740 O O . ARG A 1 225 ? 23.143 -5.575 -3.892 1.00 69.12 225 ARG A O 1
ATOM 1747 N N . ILE A 1 226 ? 22.377 -5.842 -1.811 1.00 68.69 226 ILE A N 1
ATOM 1748 C CA . ILE A 1 226 ? 21.468 -4.687 -1.860 1.00 68.69 226 ILE A CA 1
ATOM 1749 C C . ILE A 1 226 ? 22.251 -3.373 -1.873 1.00 68.69 226 ILE A C 1
ATOM 1751 O O . ILE A 1 226 ? 21.847 -2.446 -2.574 1.00 68.69 226 ILE A O 1
ATOM 1755 N N . SER A 1 227 ? 23.367 -3.283 -1.140 1.00 73.06 227 SER A N 1
ATOM 1756 C CA . SER A 1 227 ? 24.245 -2.106 -1.177 1.00 73.06 227 SER A CA 1
ATOM 1757 C C . SER A 1 227 ? 24.787 -1.886 -2.589 1.00 73.06 227 SER A C 1
ATOM 1759 O O . SER A 1 227 ? 24.659 -0.792 -3.142 1.00 73.06 227 SER A O 1
ATOM 1761 N N . GLN A 1 228 ? 25.258 -2.960 -3.230 1.00 81.12 228 GLN A N 1
ATOM 1762 C CA . GLN A 1 228 ? 25.704 -2.927 -4.621 1.00 81.12 228 GLN A CA 1
ATOM 1763 C C . GLN A 1 228 ? 24.577 -2.515 -5.581 1.00 81.12 228 GLN A C 1
ATOM 1765 O O . GLN A 1 228 ? 24.769 -1.626 -6.408 1.00 81.12 228 GLN A O 1
ATOM 1770 N N . MET A 1 229 ? 23.369 -3.072 -5.439 1.00 84.38 229 MET A N 1
ATOM 1771 C CA . MET A 1 229 ? 22.215 -2.649 -6.245 1.00 84.38 229 MET A CA 1
ATOM 1772 C C . MET A 1 229 ? 21.830 -1.184 -6.010 1.00 84.38 229 MET A C 1
ATOM 1774 O O . MET A 1 229 ? 21.451 -0.487 -6.949 1.00 84.38 229 MET A O 1
ATOM 1778 N N . SER A 1 230 ? 21.914 -0.700 -4.769 1.00 82.06 230 SER A N 1
ATOM 1779 C CA . SER A 1 230 ? 21.656 0.702 -4.436 1.00 82.06 230 SER A CA 1
ATOM 1780 C C . SER A 1 230 ? 22.686 1.623 -5.086 1.00 82.06 230 SER A C 1
ATOM 1782 O O . SER A 1 230 ? 22.322 2.683 -5.594 1.00 82.06 230 SER A O 1
ATOM 1784 N N . HIS A 1 231 ? 23.954 1.214 -5.095 1.00 84.81 231 HIS A N 1
ATOM 1785 C CA . HIS A 1 231 ? 25.033 1.944 -5.745 1.00 84.81 231 HIS A CA 1
ATOM 1786 C C . HIS A 1 231 ? 24.852 1.988 -7.269 1.00 84.81 231 HIS A C 1
ATOM 1788 O O . HIS A 1 231 ? 24.838 3.074 -7.844 1.00 84.81 231 HIS A O 1
ATOM 1794 N N . LEU A 1 232 ? 24.591 0.839 -7.905 1.00 89.00 232 LEU A N 1
ATOM 1795 C CA . LEU A 1 232 ? 24.324 0.753 -9.346 1.00 89.00 232 LEU A CA 1
ATOM 1796 C C . LEU A 1 232 ? 23.134 1.620 -9.758 1.00 89.00 232 LEU A C 1
ATOM 1798 O O . LEU A 1 232 ? 23.217 2.353 -10.735 1.00 89.00 232 LEU A O 1
ATOM 1802 N N . ARG A 1 233 ? 22.036 1.598 -8.991 1.00 89.31 233 ARG A N 1
ATOM 1803 C CA . ARG A 1 233 ? 20.876 2.464 -9.256 1.00 89.31 233 ARG A CA 1
ATOM 1804 C C . ARG A 1 233 ? 21.244 3.940 -9.221 1.00 89.31 233 ARG A C 1
ATOM 1806 O O . ARG A 1 233 ? 20.805 4.669 -10.096 1.00 89.31 233 ARG A O 1
ATOM 1813 N N . LYS A 1 234 ? 22.054 4.362 -8.246 1.00 87.12 234 LYS A N 1
ATOM 1814 C CA . LYS A 1 234 ? 22.500 5.754 -8.138 1.00 87.12 234 LYS A CA 1
ATOM 1815 C C . LYS A 1 234 ? 23.323 6.176 -9.356 1.00 87.12 234 LYS A C 1
ATOM 1817 O O . LYS A 1 234 ? 23.090 7.259 -9.872 1.00 87.12 234 LYS A O 1
ATOM 1822 N N . ILE A 1 235 ? 24.234 5.318 -9.821 1.00 87.75 235 ILE A N 1
ATOM 1823 C CA . ILE A 1 235 ? 25.039 5.580 -11.022 1.00 87.75 235 ILE A CA 1
ATOM 1824 C C . ILE A 1 235 ? 24.140 5.669 -12.265 1.00 87.75 235 ILE A C 1
ATOM 1826 O O . ILE A 1 235 ? 24.231 6.622 -13.027 1.00 87.75 235 ILE A O 1
ATOM 1830 N N . LEU A 1 236 ? 23.239 4.702 -12.449 1.00 90.06 236 LEU A N 1
ATOM 1831 C CA . LEU A 1 236 ? 22.341 4.634 -13.609 1.00 90.06 236 LEU A CA 1
ATOM 1832 C C . LEU A 1 236 ? 21.285 5.755 -13.626 1.00 90.06 236 LEU A C 1
ATOM 1834 O O . LEU A 1 236 ? 20.781 6.118 -14.685 1.00 90.06 236 LEU A O 1
ATOM 1838 N N . ASP A 1 237 ? 20.927 6.300 -12.463 1.00 87.38 237 ASP A N 1
ATOM 1839 C CA . ASP A 1 237 ? 19.992 7.423 -12.356 1.00 87.38 237 ASP A CA 1
ATOM 1840 C C . ASP A 1 237 ? 20.667 8.781 -12.619 1.00 87.38 237 ASP A C 1
ATOM 1842 O O . ASP A 1 237 ? 19.962 9.767 -12.843 1.00 87.38 237 ASP A O 1
ATOM 1846 N N . ASP A 1 238 ? 22.005 8.843 -12.644 1.00 83.12 238 ASP A N 1
ATOM 1847 C CA . ASP A 1 238 ? 22.742 10.044 -13.031 1.00 83.12 238 ASP A CA 1
ATOM 1848 C C . ASP A 1 238 ? 22.719 10.226 -14.554 1.00 83.12 238 ASP A C 1
ATOM 1850 O O . ASP A 1 238 ? 23.319 9.469 -15.325 1.00 83.12 238 ASP A O 1
ATOM 1854 N N . ARG A 1 239 ? 22.005 11.262 -14.992 1.00 75.50 239 ARG A N 1
ATOM 1855 C CA . ARG A 1 239 ? 21.783 11.608 -16.404 1.00 75.50 239 ARG A CA 1
ATOM 1856 C C . ARG A 1 239 ? 22.640 12.780 -16.870 1.00 75.50 239 ARG A C 1
ATOM 1858 O O . ARG A 1 239 ? 22.375 13.325 -17.938 1.00 75.50 239 ARG A O 1
ATOM 1865 N N . SER A 1 240 ? 23.626 13.189 -16.074 1.00 70.25 240 SER A N 1
ATOM 1866 C CA . SER A 1 240 ? 24.508 14.297 -16.428 1.00 70.25 240 SER A CA 1
ATOM 1867 C C . SER A 1 240 ? 25.205 14.022 -17.769 1.00 70.25 240 SER A C 1
ATOM 1869 O O . SER A 1 240 ? 25.601 12.875 -18.029 1.00 70.25 240 SER A O 1
ATOM 1871 N N . PRO A 1 241 ? 25.342 15.040 -18.641 1.00 62.06 241 PRO A N 1
ATOM 1872 C CA . PRO A 1 241 ? 26.048 14.881 -19.903 1.00 62.06 241 PRO A CA 1
ATOM 1873 C C . PRO A 1 241 ? 27.500 14.468 -19.633 1.00 62.06 241 PRO A C 1
ATOM 1875 O O . PRO A 1 241 ? 28.066 14.827 -18.595 1.00 62.06 241 PRO A O 1
ATOM 1878 N N . PRO A 1 242 ? 28.121 13.698 -20.539 1.00 59.25 242 PRO A N 1
ATOM 1879 C CA . PRO A 1 242 ? 29.498 13.277 -20.353 1.00 59.25 242 PRO A CA 1
ATOM 1880 C C . PRO A 1 242 ? 30.435 14.480 -20.222 1.00 59.25 242 PRO A C 1
ATOM 1882 O O . PRO A 1 242 ? 30.557 15.281 -21.143 1.00 59.25 242 PRO A O 1
ATOM 1885 N N . SER A 1 243 ? 31.131 14.577 -19.088 1.00 59.38 243 SER A N 1
ATOM 1886 C CA . SER A 1 243 ? 32.276 15.470 -18.918 1.00 59.38 243 SER A CA 1
ATOM 1887 C C . SER A 1 243 ? 33.575 14.676 -19.050 1.00 59.38 243 SER A C 1
ATOM 1889 O O . SER A 1 243 ? 33.645 13.503 -18.668 1.00 59.38 243 SER A O 1
ATOM 1891 N N . ALA A 1 244 ? 34.630 15.317 -19.559 1.00 56.53 244 ALA A N 1
ATOM 1892 C CA . ALA A 1 244 ? 35.953 14.699 -19.674 1.00 56.53 244 ALA A CA 1
ATOM 1893 C C . ALA A 1 244 ? 36.487 14.198 -18.313 1.00 56.53 244 ALA A C 1
ATOM 1895 O O . ALA A 1 244 ? 37.143 13.163 -18.248 1.00 56.53 244 ALA A O 1
ATOM 1896 N N . ALA A 1 245 ? 36.135 14.876 -17.213 1.00 53.12 245 ALA A N 1
ATOM 1897 C CA . ALA A 1 245 ? 36.528 14.497 -15.855 1.00 53.12 245 ALA A CA 1
ATOM 1898 C C . ALA A 1 245 ? 35.842 13.208 -15.354 1.00 53.12 245 ALA A C 1
ATOM 1900 O O . ALA A 1 245 ? 36.474 12.403 -14.672 1.00 53.12 245 ALA A O 1
ATOM 1901 N N . ALA A 1 246 ? 34.575 12.971 -15.722 1.00 53.41 246 ALA A N 1
ATOM 1902 C CA . ALA A 1 246 ? 33.838 11.769 -15.321 1.00 53.41 246 ALA A CA 1
ATOM 1903 C C . ALA A 1 246 ? 34.306 10.502 -16.065 1.00 53.41 246 ALA A C 1
ATOM 1905 O O . ALA A 1 246 ? 34.213 9.398 -15.528 1.00 53.41 246 ALA A O 1
ATOM 1906 N N . ALA A 1 247 ? 34.843 10.651 -17.283 1.00 50.50 247 ALA A N 1
ATOM 1907 C CA . ALA A 1 247 ? 35.366 9.538 -18.080 1.00 50.50 247 ALA A CA 1
ATOM 1908 C C . ALA A 1 247 ? 36.630 8.898 -17.469 1.00 50.50 247 ALA A C 1
ATOM 1910 O O . ALA A 1 247 ? 36.834 7.696 -17.609 1.00 50.50 247 ALA A O 1
ATOM 1911 N N . LEU A 1 248 ? 37.443 9.679 -16.751 1.00 45.50 248 LEU A N 1
ATOM 1912 C CA . LEU A 1 248 ? 38.703 9.233 -16.141 1.00 45.50 248 LEU A CA 1
ATOM 1913 C C . LEU A 1 248 ? 38.531 8.482 -14.809 1.00 45.50 248 LEU A C 1
ATOM 1915 O O . LEU A 1 248 ? 39.452 7.795 -14.382 1.00 45.50 248 LEU A O 1
ATOM 1919 N N . GLN A 1 249 ? 37.374 8.589 -14.147 1.00 50.97 249 GLN A N 1
ATOM 1920 C CA . GLN A 1 249 ? 37.167 8.053 -12.790 1.00 50.97 249 GLN A CA 1
ATOM 1921 C C . GLN A 1 249 ? 36.363 6.744 -12.737 1.00 50.97 249 GLN A C 1
ATOM 1923 O O . GLN A 1 249 ? 36.027 6.285 -11.649 1.00 50.97 249 GLN A O 1
ATOM 1928 N N . GLY A 1 250 ? 36.002 6.142 -13.879 1.00 50.78 250 GLY A N 1
ATOM 1929 C CA . GLY A 1 250 ? 35.190 4.912 -13.908 1.00 50.78 250 GLY A CA 1
ATOM 1930 C C . GLY A 1 250 ? 33.782 5.063 -13.304 1.00 50.78 250 GLY A C 1
ATOM 1931 O O . GLY A 1 250 ? 33.055 4.085 -13.169 1.00 50.78 250 GLY A O 1
ATOM 1932 N N . ALA A 1 251 ? 33.372 6.290 -12.968 1.00 56.88 251 ALA A N 1
ATOM 1933 C CA . ALA A 1 251 ? 32.111 6.627 -12.308 1.00 56.88 251 ALA A CA 1
ATOM 1934 C C . ALA A 1 251 ? 30.922 6.730 -13.282 1.00 56.88 251 ALA A C 1
ATOM 1936 O O . ALA A 1 251 ? 29.868 7.264 -12.941 1.00 56.88 251 ALA A O 1
ATOM 1937 N N . ARG A 1 252 ? 31.095 6.264 -14.521 1.00 75.06 252 ARG A N 1
ATOM 1938 C CA . ARG A 1 252 ? 30.125 6.444 -15.595 1.00 75.06 252 ARG A CA 1
ATOM 1939 C C . ARG A 1 252 ? 29.167 5.262 -15.660 1.00 75.06 252 ARG A C 1
ATOM 1941 O O . ARG A 1 252 ? 29.607 4.120 -15.694 1.00 75.06 252 ARG A O 1
ATOM 1948 N N . ALA A 1 253 ? 27.872 5.548 -15.753 1.00 83.38 253 ALA A N 1
ATOM 1949 C CA . ALA A 1 253 ? 26.873 4.540 -16.081 1.00 83.38 253 ALA A CA 1
ATOM 1950 C C . ALA A 1 253 ? 27.186 3.877 -17.426 1.00 83.38 253 ALA A C 1
ATOM 1952 O O . ALA A 1 253 ? 27.450 4.562 -18.419 1.00 83.38 253 ALA A O 1
ATOM 1953 N N . THR A 1 254 ? 27.134 2.547 -17.447 1.00 90.06 254 THR A N 1
ATOM 1954 C CA . THR A 1 254 ? 27.272 1.753 -18.668 1.00 90.06 254 THR A CA 1
ATOM 1955 C C . THR A 1 254 ? 26.112 0.765 -18.801 1.00 90.06 254 THR A C 1
ATOM 1957 O O . THR A 1 254 ? 25.479 0.413 -17.795 1.00 90.06 254 THR A O 1
ATOM 1960 N N . PRO A 1 255 ? 25.823 0.275 -20.018 1.00 92.94 255 PRO A N 1
ATOM 1961 C CA . PRO A 1 255 ? 24.831 -0.777 -20.200 1.00 92.94 255 PRO A CA 1
ATOM 1962 C C . PRO A 1 255 ? 25.146 -2.046 -19.391 1.00 92.94 255 PRO A C 1
ATOM 1964 O O . PRO A 1 255 ? 24.235 -2.660 -18.840 1.00 92.94 255 PRO A O 1
ATOM 1967 N N . GLU A 1 256 ? 26.423 -2.392 -19.215 1.00 92.31 256 GLU A N 1
ATOM 1968 C CA . GLU A 1 256 ? 26.864 -3.546 -18.418 1.00 92.31 256 GLU A CA 1
ATOM 1969 C C . GLU A 1 256 ? 26.519 -3.374 -16.933 1.00 92.31 256 GLU A C 1
ATOM 1971 O O . GLU A 1 256 ? 26.131 -4.334 -16.269 1.00 92.31 256 GLU A O 1
ATOM 1976 N N . MET A 1 257 ? 26.582 -2.147 -16.398 1.00 92.19 257 MET A N 1
ATOM 1977 C CA . MET A 1 257 ? 26.116 -1.860 -15.036 1.00 92.19 257 MET A CA 1
ATOM 1978 C C . MET A 1 257 ? 24.603 -2.079 -14.892 1.00 92.19 257 MET A C 1
ATOM 1980 O O . MET A 1 257 ? 24.138 -2.533 -13.841 1.00 92.19 257 MET A O 1
ATOM 1984 N N . ALA A 1 258 ? 23.826 -1.787 -15.939 1.00 94.00 258 ALA A N 1
ATOM 1985 C CA . ALA A 1 258 ? 22.392 -2.056 -15.958 1.00 94.00 258 ALA A CA 1
ATOM 1986 C C . ALA A 1 258 ? 22.090 -3.562 -16.054 1.00 94.00 258 ALA A C 1
ATOM 1988 O O . ALA A 1 258 ? 21.209 -4.052 -15.346 1.00 94.00 258 ALA A O 1
ATOM 1989 N N . GLU A 1 259 ? 22.845 -4.316 -16.856 1.00 94.81 259 GLU A N 1
ATOM 1990 C CA . GLU A 1 259 ? 22.737 -5.782 -16.928 1.00 94.81 259 GLU A CA 1
ATOM 1991 C C . GLU A 1 259 ? 23.167 -6.459 -15.618 1.00 94.81 259 GLU A C 1
ATOM 1993 O O . GLU A 1 259 ? 22.514 -7.399 -15.152 1.00 94.81 259 GLU A O 1
ATOM 1998 N N . LEU A 1 260 ? 24.194 -5.929 -14.949 1.00 91.50 260 LEU A N 1
ATOM 1999 C CA . LEU A 1 260 ? 24.582 -6.366 -13.611 1.00 91.50 260 LEU A CA 1
ATOM 2000 C C . LEU A 1 260 ? 23.464 -6.106 -12.596 1.00 91.50 260 LEU A C 1
ATOM 2002 O O . LEU A 1 260 ? 23.164 -6.979 -11.783 1.00 91.50 260 LEU A O 1
ATOM 2006 N N . LEU A 1 261 ? 22.800 -4.946 -12.654 1.00 92.69 261 LEU A N 1
ATOM 2007 C CA . LEU A 1 261 ? 21.647 -4.664 -11.796 1.00 92.69 261 LEU A CA 1
ATOM 2008 C C . LEU A 1 261 ? 20.514 -5.679 -12.022 1.00 92.69 261 LEU A C 1
ATOM 2010 O O . LEU A 1 261 ? 19.937 -6.150 -11.044 1.00 92.69 261 LEU A O 1
ATOM 2014 N N . ILE A 1 262 ? 20.217 -6.041 -13.275 1.00 93.00 262 ILE A N 1
ATOM 2015 C CA . ILE A 1 262 ? 19.227 -7.084 -13.601 1.00 93.00 262 ILE A CA 1
ATOM 2016 C C . ILE A 1 262 ? 19.639 -8.414 -12.961 1.00 93.00 262 ILE A C 1
ATOM 2018 O O . ILE A 1 262 ? 18.862 -8.989 -12.200 1.00 93.00 262 ILE A O 1
ATOM 2022 N N . THR A 1 263 ? 20.880 -8.846 -13.186 1.00 87.56 263 THR A N 1
ATOM 2023 C CA . THR A 1 263 ? 21.419 -10.113 -12.665 1.00 87.56 263 THR A CA 1
ATOM 2024 C C . THR A 1 263 ? 21.353 -10.174 -11.139 1.00 87.56 263 THR A C 1
ATOM 2026 O O . THR A 1 263 ? 20.932 -11.173 -10.554 1.00 87.56 263 THR A O 1
ATOM 2029 N N . LEU A 1 264 ? 21.737 -9.089 -10.461 1.00 82.56 264 LEU A N 1
ATOM 2030 C CA . LEU A 1 264 ? 21.656 -9.007 -9.005 1.00 82.56 264 LEU A CA 1
ATOM 2031 C C . LEU A 1 264 ? 20.206 -9.097 -8.524 1.00 82.56 264 LEU A C 1
ATOM 2033 O O . LEU A 1 264 ? 19.941 -9.809 -7.559 1.00 82.56 264 LEU A O 1
ATOM 2037 N N . MET A 1 265 ? 19.269 -8.427 -9.200 1.00 84.38 265 MET A N 1
ATOM 2038 C CA . MET A 1 265 ? 17.851 -8.483 -8.845 1.00 84.38 265 MET A CA 1
ATOM 2039 C C . MET A 1 265 ? 17.243 -9.869 -9.070 1.00 84.38 265 MET A C 1
ATOM 2041 O O . MET A 1 265 ? 16.421 -10.288 -8.260 1.00 84.38 265 MET A O 1
ATOM 2045 N N . GLU A 1 266 ? 17.647 -10.593 -10.112 1.00 81.81 266 GLU A N 1
ATOM 2046 C CA . GLU A 1 266 ? 17.212 -11.974 -10.356 1.00 81.81 266 GLU A CA 1
ATOM 2047 C C . GLU A 1 266 ? 17.743 -12.931 -9.286 1.00 81.81 266 GLU A C 1
ATOM 2049 O O . GLU A 1 266 ? 16.974 -13.697 -8.711 1.00 81.81 266 GLU A O 1
ATOM 2054 N N . LEU A 1 267 ? 19.030 -12.831 -8.949 1.00 76.00 267 LEU A N 1
ATOM 2055 C CA . LEU A 1 267 ? 19.661 -13.653 -7.912 1.00 76.00 267 LEU A CA 1
ATOM 2056 C C . LEU A 1 267 ? 19.094 -13.390 -6.505 1.00 76.00 267 LEU A C 1
ATOM 2058 O O . LEU A 1 267 ? 19.034 -14.301 -5.682 1.00 76.00 267 LEU A O 1
ATOM 2062 N N . GLU A 1 268 ? 18.660 -12.158 -6.228 1.00 73.06 268 GLU A N 1
ATOM 2063 C CA . GLU A 1 268 ? 17.968 -11.794 -4.982 1.00 73.06 268 GLU A CA 1
ATOM 2064 C C . GLU A 1 268 ? 16.456 -12.090 -5.021 1.00 73.06 268 GLU A C 1
ATOM 2066 O O . GLU A 1 268 ? 15.749 -11.834 -4.047 1.00 73.06 268 GLU A O 1
ATOM 2071 N N . GLY A 1 269 ? 15.925 -12.612 -6.133 1.00 67.75 269 GLY A N 1
ATOM 2072 C CA . GLY A 1 269 ? 14.494 -12.888 -6.289 1.00 67.75 269 GLY A CA 1
ATOM 2073 C C . GLY A 1 269 ? 13.613 -11.631 -6.310 1.00 67.75 269 GLY A C 1
ATOM 2074 O O . GLY A 1 269 ? 12.408 -11.708 -6.079 1.00 67.75 269 GLY A O 1
ATOM 2075 N N . LEU A 1 270 ? 14.171 -10.452 -6.602 1.00 72.94 270 LEU A N 1
ATOM 2076 C CA . LEU A 1 270 ? 13.474 -9.157 -6.608 1.00 72.94 270 LEU A CA 1
ATOM 2077 C C . LEU A 1 270 ? 12.638 -8.931 -7.881 1.00 72.94 270 LEU A C 1
ATOM 2079 O O . LEU A 1 270 ? 12.597 -7.830 -8.440 1.00 72.94 270 LEU A O 1
ATOM 2083 N N . HIS A 1 271 ? 11.919 -9.961 -8.326 1.00 74.19 271 HIS A N 1
ATOM 2084 C CA . HIS A 1 271 ? 11.145 -9.953 -9.570 1.00 74.19 271 HIS A CA 1
ATOM 2085 C C . HIS A 1 271 ? 10.013 -8.916 -9.577 1.00 74.19 271 HIS A C 1
ATOM 2087 O O . HIS A 1 271 ? 9.653 -8.400 -10.630 1.00 74.19 271 HIS A O 1
ATOM 2093 N N . VAL A 1 272 ? 9.485 -8.548 -8.405 1.00 68.62 272 VAL A N 1
ATOM 2094 C CA . VAL A 1 272 ? 8.437 -7.517 -8.241 1.00 68.62 272 VAL A CA 1
ATOM 2095 C C . VAL A 1 272 ? 8.924 -6.108 -8.612 1.00 68.62 272 VAL A C 1
ATOM 2097 O O . VAL A 1 272 ? 8.124 -5.187 -8.766 1.00 68.62 272 VAL A O 1
ATOM 2100 N N . ARG A 1 273 ? 10.240 -5.900 -8.712 1.00 76.88 273 ARG A N 1
ATOM 2101 C CA . ARG A 1 273 ? 10.830 -4.592 -9.035 1.00 76.88 273 ARG A CA 1
ATOM 2102 C C . ARG A 1 273 ? 11.738 -4.624 -10.256 1.00 76.88 273 ARG A C 1
ATOM 2104 O O . ARG A 1 273 ? 12.408 -3.632 -10.535 1.00 76.88 273 ARG A O 1
ATOM 2111 N N . ILE A 1 274 ? 11.816 -5.758 -10.948 1.00 87.19 274 ILE A N 1
ATOM 2112 C CA . ILE A 1 274 ? 12.756 -5.943 -12.057 1.00 87.19 274 ILE A CA 1
ATOM 2113 C C . ILE A 1 274 ? 12.442 -5.021 -13.245 1.00 87.19 274 ILE A C 1
ATOM 2115 O O . ILE A 1 274 ? 13.348 -4.653 -13.987 1.00 87.19 274 ILE A O 1
ATOM 2119 N N . ASP A 1 275 ? 11.193 -4.547 -13.350 1.00 91.25 275 ASP A N 1
ATOM 2120 C CA . ASP A 1 275 ? 10.767 -3.487 -14.271 1.00 91.25 275 ASP A CA 1
ATOM 2121 C C . ASP A 1 275 ? 11.655 -2.238 -14.165 1.00 91.25 275 ASP A C 1
ATOM 2123 O O . ASP A 1 275 ? 12.000 -1.631 -15.179 1.00 91.25 275 ASP A O 1
ATOM 2127 N N . GLU A 1 276 ? 12.098 -1.891 -12.954 1.00 91.19 276 GLU A N 1
ATOM 2128 C CA . GLU A 1 276 ? 12.974 -0.745 -12.704 1.00 91.19 276 GLU A CA 1
ATOM 2129 C C . GLU A 1 276 ? 14.390 -0.938 -13.274 1.00 91.19 276 GLU A C 1
ATOM 2131 O O . GLU A 1 276 ? 15.037 0.042 -13.654 1.00 91.19 276 GLU A O 1
ATOM 2136 N N . ALA A 1 277 ? 14.892 -2.175 -13.309 1.00 94.19 277 ALA A N 1
ATOM 2137 C CA . ALA A 1 277 ? 16.202 -2.493 -13.874 1.00 94.19 277 ALA A CA 1
ATOM 2138 C C . ALA A 1 277 ? 16.138 -2.564 -15.402 1.00 94.19 277 ALA A C 1
ATOM 2140 O O . ALA A 1 277 ? 16.982 -1.971 -16.071 1.00 94.19 277 ALA A O 1
ATOM 2141 N N . TYR A 1 278 ? 15.085 -3.178 -15.955 1.00 97.19 278 TYR A N 1
ATOM 2142 C CA . TYR A 1 278 ? 14.839 -3.176 -17.398 1.00 97.19 278 TYR A CA 1
ATOM 2143 C C . TYR A 1 278 ? 14.663 -1.760 -17.954 1.00 97.19 278 TYR A C 1
ATOM 2145 O O . TYR A 1 278 ? 15.214 -1.457 -19.007 1.00 97.19 278 TYR A O 1
ATOM 2153 N N . TYR A 1 279 ? 13.977 -0.869 -17.228 1.00 96.50 279 TYR A N 1
ATOM 2154 C CA . TYR A 1 279 ? 13.878 0.544 -17.605 1.00 96.50 279 TYR A CA 1
ATOM 2155 C C . TYR A 1 279 ? 15.261 1.195 -17.749 1.00 96.50 279 TYR A C 1
ATOM 2157 O O . TYR A 1 279 ? 15.550 1.822 -18.764 1.00 96.50 279 TYR A O 1
ATOM 2165 N N . ARG A 1 280 ? 16.139 1.017 -16.753 1.00 95.94 280 ARG A N 1
ATOM 2166 C CA . ARG A 1 280 ? 17.504 1.570 -16.784 1.00 95.94 280 ARG A CA 1
ATOM 2167 C C . ARG A 1 280 ? 18.324 0.979 -17.924 1.00 95.94 280 ARG A C 1
ATOM 2169 O O . ARG A 1 280 ? 18.953 1.734 -18.651 1.00 95.94 280 ARG A O 1
ATOM 2176 N N . ALA A 1 281 ? 18.256 -0.335 -18.134 1.00 97.19 281 ALA A N 1
ATOM 2177 C CA . ALA A 1 281 ? 18.935 -0.980 -19.254 1.00 97.19 281 ALA A CA 1
ATOM 2178 C C . ALA A 1 281 ? 18.454 -0.425 -20.602 1.00 97.19 281 ALA A C 1
ATOM 2180 O O . ALA A 1 281 ? 19.275 -0.078 -21.445 1.00 97.19 281 ALA A O 1
ATOM 2181 N N . ALA A 1 282 ? 17.142 -0.254 -20.785 1.00 97.94 282 ALA A N 1
ATOM 2182 C CA . ALA A 1 282 ? 16.590 0.330 -22.003 1.00 97.94 282 ALA A CA 1
ATOM 2183 C C . ALA A 1 282 ? 17.150 1.733 -22.273 1.00 97.94 282 ALA A C 1
ATOM 2185 O O . ALA A 1 282 ? 17.550 2.031 -23.398 1.00 97.94 282 ALA A O 1
ATOM 2186 N N . LEU A 1 283 ? 17.221 2.577 -21.238 1.00 95.88 283 LEU A N 1
ATOM 2187 C CA . LEU A 1 283 ? 17.787 3.917 -21.360 1.00 95.88 283 LEU A CA 1
ATOM 2188 C C . LEU A 1 283 ? 19.284 3.895 -21.669 1.00 95.88 283 LEU A C 1
ATOM 2190 O O . LEU A 1 283 ? 19.695 4.611 -22.576 1.00 95.88 283 LEU A O 1
ATOM 2194 N N . GLU A 1 284 ? 20.083 3.091 -20.965 1.00 94.88 284 GLU A N 1
ATOM 2195 C CA . GLU A 1 284 ? 21.536 3.044 -21.173 1.00 94.88 284 GLU A CA 1
ATOM 2196 C C . GLU A 1 284 ? 21.907 2.488 -22.550 1.00 94.88 284 GLU A C 1
ATOM 2198 O O . GLU A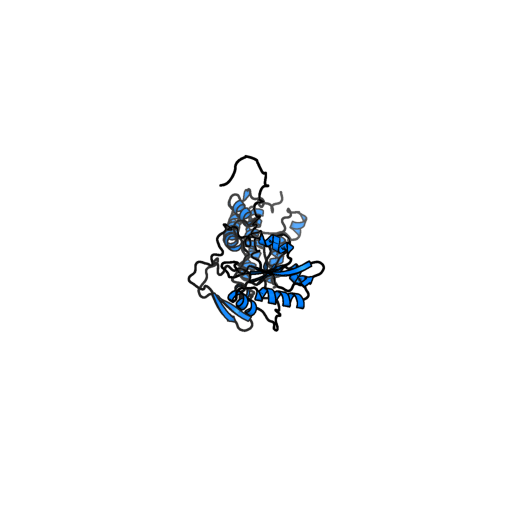 1 284 ? 22.754 3.067 -23.229 1.00 94.88 284 GLU A O 1
ATOM 2203 N N . PHE A 1 285 ? 21.234 1.430 -23.020 1.00 97.06 285 PHE A N 1
ATOM 2204 C CA . PHE A 1 285 ? 21.459 0.911 -24.372 1.00 97.06 285 PHE A CA 1
ATOM 2205 C C . PHE A 1 285 ? 21.069 1.933 -25.443 1.00 97.06 285 PHE A C 1
ATOM 2207 O O . PHE A 1 285 ? 21.825 2.145 -26.390 1.00 97.06 285 PHE A O 1
ATOM 2214 N N . ASN A 1 286 ? 19.956 2.652 -25.261 1.00 96.62 286 ASN A N 1
ATOM 2215 C CA . ASN A 1 286 ? 19.601 3.735 -26.180 1.00 96.62 286 ASN A CA 1
ATOM 2216 C C . ASN A 1 286 ? 20.622 4.883 -26.112 1.00 96.62 286 ASN A C 1
ATOM 2218 O O . ASN A 1 286 ? 20.959 5.494 -27.127 1.00 96.62 286 ASN A O 1
ATOM 2222 N N . GLY A 1 287 ? 21.157 5.134 -24.914 1.00 92.88 287 GLY A N 1
ATOM 2223 C CA . GLY A 1 287 ? 22.145 6.164 -24.626 1.00 92.88 287 GLY A CA 1
ATOM 2224 C C . GLY A 1 287 ? 23.496 5.936 -25.274 1.00 92.88 287 GLY A C 1
ATOM 2225 O O . GLY A 1 287 ? 24.169 6.912 -25.590 1.00 92.88 287 GLY A O 1
ATOM 2226 N N . VAL A 1 288 ? 23.872 4.687 -25.537 1.00 93.50 288 VAL A N 1
ATOM 2227 C CA . VAL A 1 288 ? 25.061 4.345 -26.337 1.00 93.50 288 VAL A CA 1
ATOM 2228 C C . VAL A 1 288 ? 24.739 4.128 -27.822 1.00 93.50 288 VAL A C 1
ATOM 2230 O O . VAL A 1 288 ? 25.632 3.835 -28.610 1.00 93.50 288 VAL A O 1
ATOM 2233 N N . GLY A 1 289 ? 23.476 4.300 -28.227 1.00 94.50 289 GLY A N 1
ATOM 2234 C CA . GLY A 1 289 ? 23.030 4.153 -29.614 1.00 94.50 289 GLY A CA 1
ATOM 2235 C C . GLY A 1 289 ? 22.696 2.719 -30.046 1.00 94.50 289 GLY A C 1
ATOM 2236 O O . GLY A 1 289 ? 22.523 2.478 -31.239 1.00 94.50 289 GLY A O 1
ATOM 2237 N N . ASP A 1 290 ? 22.573 1.767 -29.117 1.00 97.06 290 ASP A N 1
ATOM 2238 C CA . ASP A 1 290 ? 22.117 0.400 -29.398 1.00 97.06 290 ASP A CA 1
ATOM 2239 C C . ASP A 1 290 ? 20.584 0.322 -29.312 1.00 97.06 290 ASP A C 1
ATOM 2241 O O . ASP A 1 290 ? 19.992 -0.046 -28.292 1.00 97.06 290 ASP A O 1
ATOM 2245 N N . ALA A 1 291 ? 19.925 0.686 -30.414 1.00 96.81 291 ALA A N 1
ATOM 2246 C CA . ALA A 1 291 ? 18.466 0.686 -30.509 1.00 96.81 291 ALA A CA 1
ATOM 2247 C C . ALA A 1 291 ? 17.849 -0.707 -30.281 1.00 96.81 291 ALA A C 1
ATOM 2249 O O . ALA A 1 291 ? 16.760 -0.817 -29.717 1.00 96.81 291 ALA A O 1
ATOM 2250 N N . LEU A 1 292 ? 18.522 -1.783 -30.704 1.00 97.25 292 LEU A N 1
ATOM 2251 C CA . LEU A 1 292 ? 17.970 -3.138 -30.632 1.00 97.25 292 LEU A CA 1
ATOM 2252 C C . LEU A 1 292 ? 17.889 -3.624 -29.186 1.00 97.25 292 LEU A C 1
ATOM 2254 O O . LEU A 1 292 ? 16.828 -4.079 -28.742 1.00 97.25 292 LEU A O 1
ATOM 2258 N N . LYS A 1 293 ? 18.980 -3.489 -28.424 1.00 97.25 293 LYS A N 1
ATOM 2259 C CA . LYS A 1 293 ? 18.961 -3.831 -26.998 1.00 97.25 293 LYS A CA 1
ATOM 2260 C C . LYS A 1 293 ? 18.080 -2.872 -26.205 1.00 97.25 293 LYS A C 1
ATOM 2262 O O . LYS A 1 293 ? 17.376 -3.324 -25.299 1.00 97.25 293 LYS A O 1
ATOM 2267 N N . ALA A 1 294 ? 18.029 -1.594 -26.583 1.00 97.94 294 ALA A N 1
ATOM 2268 C CA . ALA A 1 294 ? 17.111 -0.636 -25.977 1.00 97.94 294 ALA A CA 1
ATOM 2269 C C . ALA A 1 294 ? 15.646 -1.087 -26.110 1.00 97.94 294 ALA A C 1
ATOM 2271 O O . ALA A 1 294 ? 14.935 -1.174 -25.107 1.00 97.94 294 ALA A O 1
ATOM 2272 N N . ILE A 1 295 ? 15.212 -1.467 -27.320 1.00 98.25 295 ILE A N 1
ATOM 2273 C CA . ILE A 1 295 ? 13.861 -1.996 -27.569 1.00 98.25 295 ILE A CA 1
ATOM 2274 C C . ILE A 1 295 ? 13.621 -3.284 -26.774 1.00 98.25 295 ILE A C 1
ATOM 2276 O O . ILE A 1 295 ? 12.555 -3.433 -26.172 1.00 98.25 295 ILE A O 1
ATOM 2280 N N . LYS A 1 296 ? 14.587 -4.215 -26.751 1.00 98.12 296 LYS A N 1
ATOM 2281 C CA . LYS A 1 296 ? 14.480 -5.473 -25.990 1.00 98.12 296 LYS A CA 1
ATOM 2282 C C . LYS A 1 296 ? 14.153 -5.195 -24.523 1.00 98.12 296 LYS A C 1
ATOM 2284 O O . LYS A 1 296 ? 13.170 -5.721 -24.001 1.00 98.12 296 LYS A O 1
ATOM 2289 N N . TYR A 1 297 ? 14.957 -4.365 -23.864 1.00 98.19 297 TYR A N 1
ATOM 2290 C CA . TYR A 1 297 ? 14.760 -4.061 -22.450 1.00 98.19 297 TYR A CA 1
ATOM 2291 C C . TYR A 1 297 ? 13.525 -3.190 -22.202 1.00 98.19 297 TYR A C 1
ATOM 2293 O O . TYR A 1 297 ? 12.844 -3.392 -21.199 1.00 98.19 297 TYR A O 1
ATOM 2301 N N . ALA A 1 298 ? 13.156 -2.302 -23.129 1.00 98.12 298 ALA A N 1
ATOM 2302 C CA . ALA A 1 298 ? 11.914 -1.539 -23.029 1.00 98.12 298 ALA A CA 1
ATOM 2303 C C . ALA A 1 298 ? 10.677 -2.452 -23.067 1.00 98.12 298 ALA A C 1
ATOM 2305 O O . ALA A 1 298 ? 9.755 -2.263 -22.275 1.00 98.12 298 ALA A O 1
ATOM 2306 N N . ARG A 1 299 ? 10.670 -3.487 -23.920 1.00 97.75 299 ARG A N 1
ATOM 2307 C CA . ARG A 1 299 ? 9.595 -4.497 -23.951 1.00 97.75 299 ARG A CA 1
ATOM 2308 C C . ARG A 1 299 ? 9.518 -5.279 -22.641 1.00 97.75 299 ARG A C 1
ATOM 2310 O O . ARG A 1 299 ? 8.455 -5.322 -22.035 1.00 97.75 299 ARG A O 1
ATOM 2317 N N . LEU A 1 300 ? 10.651 -5.783 -22.145 1.00 96.19 300 LEU A N 1
ATOM 2318 C CA . LEU A 1 300 ? 10.713 -6.471 -20.847 1.00 96.19 300 LEU A CA 1
ATOM 2319 C C . LEU A 1 300 ? 10.237 -5.576 -19.688 1.00 96.19 300 LEU A C 1
ATOM 2321 O O . LEU A 1 300 ? 9.555 -6.039 -18.771 1.00 96.19 300 LEU A O 1
ATOM 2325 N N . CYS A 1 301 ? 10.570 -4.282 -19.735 1.00 96.31 301 CYS A N 1
ATOM 2326 C CA . CYS A 1 301 ? 10.082 -3.292 -18.782 1.00 96.31 301 CYS A CA 1
ATOM 2327 C C . CYS A 1 301 ? 8.555 -3.153 -18.848 1.00 96.31 301 CYS A C 1
ATOM 2329 O O . CYS A 1 301 ? 7.907 -3.178 -17.802 1.00 96.31 301 CYS A O 1
ATOM 2331 N N . LEU A 1 302 ? 7.970 -3.054 -20.048 1.00 95.00 302 LEU A N 1
ATOM 2332 C CA . LEU A 1 302 ? 6.519 -2.965 -20.226 1.00 95.00 302 LEU A CA 1
ATOM 2333 C C . LEU A 1 302 ? 5.793 -4.228 -19.758 1.00 95.00 302 LEU A C 1
ATOM 2335 O O . LEU A 1 302 ? 4.809 -4.104 -19.029 1.00 95.00 302 LEU A O 1
ATOM 2339 N N . ASP A 1 303 ? 6.294 -5.415 -20.103 1.00 90.50 303 ASP A N 1
ATOM 2340 C CA . ASP A 1 303 ? 5.673 -6.697 -19.742 1.00 90.50 303 ASP A CA 1
ATOM 2341 C C . ASP A 1 303 ? 5.473 -6.824 -18.227 1.00 90.50 303 ASP A C 1
ATOM 2343 O O . ASP A 1 303 ? 4.437 -7.288 -17.747 1.00 90.50 303 ASP A O 1
ATOM 2347 N N . ARG A 1 304 ? 6.460 -6.370 -17.447 1.00 85.06 304 ARG A N 1
ATOM 2348 C CA . ARG A 1 304 ? 6.405 -6.387 -15.979 1.00 85.06 304 ARG A CA 1
ATOM 2349 C C . ARG A 1 304 ? 5.694 -5.164 -15.413 1.00 85.06 304 ARG A C 1
ATOM 2351 O O . ARG A 1 304 ? 4.854 -5.286 -14.521 1.00 85.06 304 ARG A O 1
ATOM 2358 N N . GLY A 1 305 ? 6.021 -3.985 -15.926 1.00 84.25 305 GLY A N 1
ATOM 2359 C CA . GLY A 1 305 ? 5.545 -2.710 -15.411 1.00 84.25 305 GLY A CA 1
ATOM 2360 C C . GLY A 1 305 ? 4.045 -2.498 -15.616 1.00 84.25 305 GLY A C 1
ATOM 2361 O O . GLY A 1 305 ? 3.395 -1.974 -14.714 1.00 84.25 305 GLY A O 1
ATOM 2362 N N . LEU A 1 306 ? 3.467 -2.948 -16.737 1.00 85.00 306 LEU A N 1
ATOM 2363 C CA . LEU A 1 306 ? 2.024 -2.834 -16.991 1.00 85.00 306 LEU A CA 1
ATOM 2364 C C . LEU A 1 306 ? 1.210 -3.615 -15.957 1.00 85.00 306 LEU A C 1
ATOM 2366 O O . LEU A 1 306 ? 0.255 -3.080 -15.398 1.00 85.00 306 LEU A O 1
ATOM 2370 N N . VAL A 1 307 ? 1.633 -4.846 -15.663 1.00 77.31 307 VAL A N 1
ATOM 2371 C CA . VAL A 1 307 ? 0.968 -5.721 -14.687 1.00 77.31 307 VAL A CA 1
ATOM 2372 C C . VAL A 1 307 ? 1.097 -5.168 -13.267 1.00 77.31 307 VAL A C 1
ATOM 2374 O O . VAL A 1 307 ? 0.142 -5.207 -12.498 1.00 77.31 307 VAL A O 1
ATOM 2377 N N . LEU A 1 308 ? 2.274 -4.652 -12.906 1.00 72.69 308 LEU A N 1
ATOM 2378 C CA . LEU A 1 308 ? 2.583 -4.272 -11.524 1.00 72.69 308 LEU A CA 1
ATOM 2379 C C . LEU A 1 308 ? 2.238 -2.821 -11.176 1.00 72.69 308 LEU A C 1
ATOM 2381 O O . LEU A 1 308 ? 2.056 -2.501 -10.001 1.00 72.69 308 LEU A O 1
ATOM 2385 N N . ARG A 1 309 ? 2.242 -1.915 -12.159 1.00 76.75 309 ARG A N 1
ATOM 2386 C CA . ARG A 1 309 ? 2.164 -0.460 -11.940 1.00 76.75 309 ARG A CA 1
ATOM 2387 C C . ARG A 1 309 ? 1.014 0.216 -12.683 1.00 76.75 309 ARG A C 1
ATOM 2389 O O . ARG A 1 309 ? 0.712 1.362 -12.352 1.00 76.75 309 ARG A O 1
ATOM 2396 N N . GLY A 1 310 ? 0.393 -0.466 -13.644 1.00 76.88 310 GLY A N 1
ATOM 2397 C CA . GLY A 1 310 ? -0.661 0.080 -14.495 1.00 76.88 310 GLY A CA 1
ATOM 2398 C C . GLY A 1 310 ? -0.138 0.908 -15.682 1.00 76.88 310 GLY A C 1
ATOM 2399 O O . GLY A 1 310 ? 1.053 1.222 -15.754 1.00 76.88 310 GLY A O 1
ATOM 2400 N N . PRO A 1 311 ? -1.019 1.255 -16.637 1.00 82.12 311 PRO A N 1
ATOM 2401 C CA . PRO A 1 311 ? -0.638 1.870 -17.910 1.00 82.12 311 PRO A CA 1
ATOM 2402 C C . PRO A 1 311 ? -0.254 3.354 -17.820 1.00 82.12 311 PRO A C 1
ATOM 2404 O O . PRO A 1 311 ? 0.520 3.817 -18.656 1.00 82.12 311 PRO A O 1
ATOM 2407 N N . ASP A 1 312 ? -0.741 4.079 -16.810 1.00 81.50 312 ASP A N 1
ATOM 2408 C CA . ASP A 1 312 ? -0.684 5.552 -16.752 1.00 81.50 312 ASP A CA 1
ATOM 2409 C C . ASP A 1 312 ? 0.612 6.100 -16.136 1.00 81.50 312 ASP A C 1
ATOM 2411 O O . ASP A 1 312 ? 0.721 7.271 -15.772 1.00 81.50 312 ASP A O 1
ATOM 2415 N N . ARG A 1 313 ? 1.620 5.244 -15.946 1.00 82.69 313 ARG A N 1
ATOM 2416 C CA . ARG A 1 313 ? 2.870 5.644 -15.294 1.00 82.69 313 ARG A CA 1
ATOM 2417 C C . ARG A 1 313 ? 3.800 6.315 -16.311 1.00 82.69 313 ARG A C 1
ATOM 2419 O O . ARG A 1 313 ? 4.001 5.751 -17.385 1.00 82.69 313 ARG A O 1
ATOM 2426 N N . PRO A 1 314 ? 4.473 7.431 -15.966 1.00 88.12 314 PRO A N 1
ATOM 2427 C CA . PRO A 1 314 ? 5.349 8.144 -16.903 1.00 88.12 314 PRO A CA 1
ATOM 2428 C C . PRO A 1 314 ? 6.419 7.262 -17.558 1.00 88.12 314 PRO A C 1
ATOM 2430 O O . PRO A 1 314 ? 6.679 7.372 -18.751 1.00 88.12 314 PRO A O 1
ATOM 2433 N N . PHE A 1 315 ? 7.005 6.328 -16.802 1.00 89.19 315 PHE A N 1
ATOM 2434 C CA . PHE A 1 315 ? 8.007 5.411 -17.347 1.00 89.19 315 PHE A CA 1
ATOM 2435 C C . PHE A 1 315 ? 7.411 4.408 -18.355 1.00 89.19 315 PHE A C 1
ATOM 2437 O O . PHE A 1 315 ? 8.090 4.048 -19.308 1.00 89.19 315 PHE A O 1
ATOM 2444 N N . ILE A 1 316 ? 6.148 3.991 -18.189 1.00 92.25 316 ILE A N 1
ATOM 2445 C CA . ILE A 1 316 ? 5.442 3.115 -19.141 1.00 92.25 316 ILE A CA 1
ATOM 2446 C C . ILE A 1 316 ? 5.207 3.854 -20.456 1.00 92.25 316 ILE A C 1
ATOM 2448 O O . ILE A 1 316 ? 5.424 3.290 -21.527 1.00 92.25 316 ILE A O 1
ATOM 2452 N N . ILE A 1 317 ? 4.798 5.121 -20.381 1.00 93.25 317 ILE A N 1
ATOM 2453 C CA . ILE A 1 317 ? 4.619 5.982 -21.555 1.00 93.25 317 ILE A CA 1
ATOM 2454 C C . ILE A 1 317 ? 5.963 6.157 -22.279 1.00 93.25 317 ILE A C 1
ATOM 2456 O O . ILE A 1 317 ? 6.060 5.833 -23.460 1.00 93.25 317 ILE A O 1
ATOM 2460 N N . SER A 1 318 ? 7.022 6.517 -21.548 1.00 95.69 318 SER A N 1
ATOM 2461 C CA . SER A 1 318 ? 8.379 6.663 -22.097 1.00 95.69 318 SER A CA 1
ATOM 2462 C C . SER A 1 318 ? 8.905 5.375 -22.750 1.00 95.69 318 SER A C 1
ATOM 2464 O O . SER A 1 318 ? 9.491 5.431 -23.826 1.00 95.69 318 SER A O 1
ATOM 2466 N N . MET A 1 319 ? 8.660 4.188 -22.178 1.00 97.81 319 MET A N 1
ATOM 2467 C CA . MET A 1 319 ? 9.068 2.927 -22.821 1.00 97.81 319 MET A CA 1
ATOM 2468 C C . MET A 1 319 ? 8.273 2.626 -24.096 1.00 97.81 319 MET A C 1
ATOM 2470 O O . MET A 1 319 ? 8.842 2.100 -25.052 1.00 97.81 319 MET A O 1
ATOM 2474 N N . LYS A 1 320 ? 6.983 2.986 -24.159 1.00 97.31 320 LYS A N 1
ATOM 2475 C CA . LYS A 1 320 ? 6.196 2.882 -25.401 1.00 97.31 320 LYS A CA 1
ATOM 2476 C C . LYS A 1 320 ? 6.747 3.807 -26.489 1.00 97.31 320 LYS A C 1
ATOM 2478 O O . LYS A 1 320 ? 6.816 3.396 -27.644 1.00 97.31 320 LYS A O 1
ATOM 2483 N N . GLU A 1 321 ? 7.146 5.025 -26.132 1.00 97.44 321 GLU A N 1
ATOM 2484 C CA . GLU A 1 321 ? 7.783 5.978 -27.051 1.00 97.44 321 GLU A CA 1
ATOM 2485 C C . GLU A 1 321 ? 9.132 5.458 -27.556 1.00 97.44 321 GLU A C 1
ATOM 2487 O O . GLU A 1 321 ? 9.354 5.429 -28.765 1.00 97.44 321 GLU A O 1
ATOM 2492 N N . LEU A 1 322 ? 9.985 4.958 -26.653 1.00 97.88 322 LEU A N 1
ATOM 2493 C CA . LEU A 1 322 ? 11.277 4.363 -27.001 1.00 97.88 322 LEU A CA 1
ATOM 2494 C C . LEU A 1 322 ? 11.111 3.197 -27.983 1.00 97.88 322 LEU A C 1
ATOM 2496 O O . LEU A 1 322 ? 11.829 3.132 -28.972 1.00 97.88 322 LEU A O 1
ATOM 2500 N N . ILE A 1 323 ? 10.136 2.307 -27.769 1.00 97.88 323 ILE A N 1
ATOM 2501 C CA . ILE A 1 323 ? 9.878 1.187 -28.690 1.00 97.88 323 ILE A CA 1
ATOM 2502 C C . ILE A 1 323 ? 9.427 1.674 -30.073 1.00 97.88 323 ILE A C 1
ATOM 2504 O O . ILE A 1 323 ? 9.794 1.062 -31.075 1.00 97.88 323 ILE A O 1
ATOM 2508 N N . ARG A 1 324 ? 8.618 2.740 -30.137 1.00 97.50 324 ARG A N 1
ATOM 2509 C CA . ARG A 1 324 ? 8.107 3.292 -31.402 1.00 97.50 324 ARG A CA 1
ATOM 2510 C C . ARG A 1 324 ? 9.200 3.981 -32.214 1.00 97.50 324 ARG A C 1
ATOM 2512 O O . ARG A 1 324 ? 9.252 3.794 -33.423 1.00 97.50 324 ARG A O 1
ATOM 2519 N N . ALA A 1 325 ? 10.036 4.782 -31.559 1.00 96.88 325 ALA A N 1
ATOM 2520 C CA . ALA A 1 325 ? 11.074 5.573 -32.210 1.00 96.88 325 ALA A CA 1
ATOM 2521 C C . ALA A 1 325 ? 12.314 5.703 -31.302 1.00 96.88 325 ALA A C 1
ATOM 2523 O O . ALA A 1 325 ? 12.497 6.742 -30.664 1.00 96.88 325 ALA A O 1
ATOM 2524 N N . PRO A 1 326 ? 13.200 4.689 -31.255 1.00 96.62 326 PRO A N 1
ATOM 2525 C CA . PRO A 1 326 ? 14.360 4.696 -30.357 1.00 96.62 326 PRO A CA 1
ATOM 2526 C C . PRO A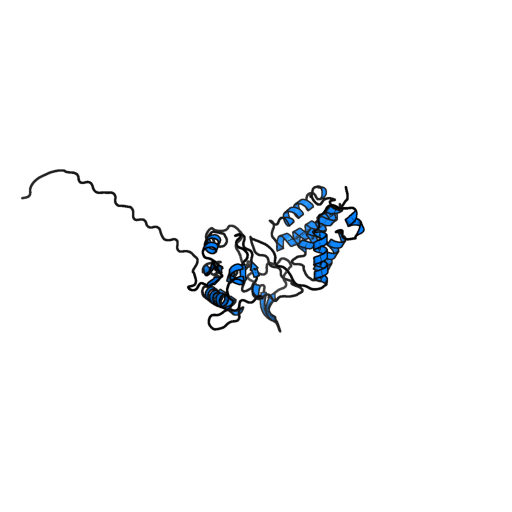 1 326 ? 15.291 5.887 -30.597 1.00 96.62 326 PRO A C 1
ATOM 2528 O O . PRO A 1 326 ? 15.769 6.504 -29.648 1.00 96.62 326 PRO A O 1
ATOM 2531 N N . THR A 1 327 ? 15.492 6.250 -31.868 1.00 96.12 327 THR A N 1
ATOM 2532 C CA . THR A 1 327 ? 16.364 7.357 -32.283 1.00 96.12 327 THR A CA 1
ATOM 2533 C C . THR A 1 327 ? 15.762 8.738 -32.041 1.00 96.12 327 THR A C 1
ATOM 2535 O O . THR A 1 327 ? 16.499 9.714 -31.967 1.00 96.12 327 THR A O 1
ATOM 2538 N N . GLY A 1 328 ? 14.432 8.826 -31.933 1.00 94.75 328 GLY A N 1
ATOM 2539 C CA . GLY A 1 328 ? 13.709 10.056 -31.597 1.00 94.75 328 GLY A CA 1
ATOM 2540 C C . GLY A 1 328 ? 13.424 10.202 -30.101 1.00 94.75 328 GLY A C 1
ATOM 2541 O O . GLY A 1 328 ? 12.967 11.253 -29.662 1.00 94.75 328 GLY A O 1
ATOM 2542 N N . HIS A 1 329 ? 13.676 9.159 -29.309 1.00 96.56 329 HIS A N 1
ATOM 2543 C CA . HIS A 1 329 ? 13.509 9.201 -27.864 1.00 96.56 329 HIS A CA 1
ATOM 2544 C C . HIS A 1 329 ? 14.617 10.049 -27.228 1.00 96.56 329 HIS A C 1
ATOM 2546 O O . HIS A 1 329 ? 15.772 9.994 -27.648 1.00 96.56 329 HIS A O 1
ATOM 2552 N N . TRP A 1 330 ? 14.292 10.791 -26.166 1.00 93.62 330 TRP A N 1
ATOM 2553 C CA . TRP A 1 330 ? 15.220 11.720 -25.501 1.00 93.62 330 TRP A CA 1
ATOM 2554 C C . TRP A 1 330 ? 16.533 11.068 -25.038 1.00 93.62 330 TRP A C 1
ATOM 2556 O O . TRP A 1 330 ? 17.542 11.746 -24.876 1.00 93.62 330 TRP A O 1
ATOM 2566 N N . SER A 1 331 ? 16.525 9.753 -24.806 1.00 93.12 331 SER A N 1
ATOM 2567 C CA . SER A 1 331 ? 17.708 9.000 -24.389 1.00 93.12 331 SER A CA 1
ATOM 2568 C C . SER A 1 331 ? 18.567 8.509 -25.555 1.00 93.12 331 SER A C 1
ATOM 2570 O O . SER A 1 331 ? 19.450 7.690 -25.337 1.00 93.12 331 SER A O 1
ATOM 2572 N N . TRP A 1 332 ? 18.315 8.913 -26.798 1.00 95.00 332 TRP A N 1
ATOM 2573 C CA . TRP A 1 332 ? 19.150 8.486 -27.917 1.00 95.00 332 TRP A CA 1
ATOM 2574 C C . TRP A 1 332 ? 20.539 9.112 -27.822 1.00 95.00 332 TRP A C 1
ATOM 2576 O O . TRP A 1 332 ? 20.670 10.332 -27.760 1.00 95.00 332 TRP A O 1
ATOM 2586 N N . LYS A 1 333 ? 21.582 8.274 -27.816 1.00 92.19 333 LYS A N 1
ATOM 2587 C CA . LYS A 1 333 ? 22.993 8.697 -27.823 1.00 92.19 333 LYS A CA 1
ATOM 2588 C C . LYS A 1 333 ? 23.389 9.690 -26.714 1.00 92.19 333 LYS A C 1
ATOM 2590 O O . LYS A 1 333 ? 24.447 10.302 -26.803 1.00 92.19 333 LYS A O 1
ATOM 2595 N N . PHE A 1 334 ? 22.614 9.820 -25.630 1.00 87.62 334 PHE A N 1
ATOM 2596 C CA . PHE A 1 334 ? 22.918 10.774 -24.547 1.00 87.62 334 PHE A CA 1
ATOM 2597 C C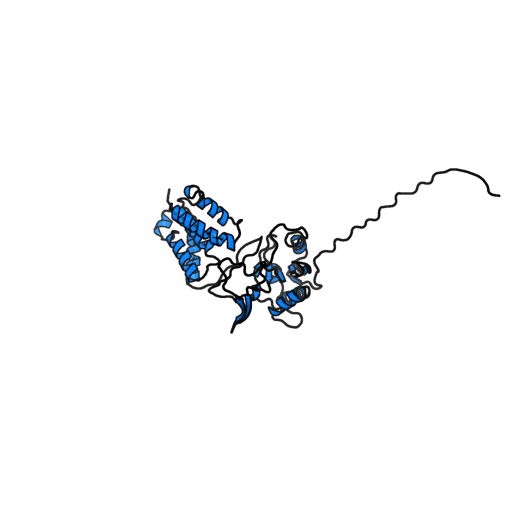 . PHE A 1 334 ? 24.203 10.428 -23.765 1.00 87.62 334 PHE A C 1
ATOM 2599 O O . PHE A 1 334 ? 24.742 11.258 -23.034 1.00 87.62 334 PHE A O 1
ATOM 2606 N N . ARG A 1 335 ? 24.716 9.198 -23.921 1.00 83.19 335 ARG A N 1
ATOM 2607 C CA . ARG A 1 335 ? 26.016 8.745 -23.410 1.00 83.19 335 ARG A CA 1
ATOM 2608 C C . ARG A 1 335 ? 27.112 8.818 -24.483 1.00 83.19 335 ARG A C 1
ATOM 2610 O O . ARG A 1 335 ? 28.184 8.253 -24.289 1.00 83.19 335 ARG A O 1
ATOM 2617 N N . ILE A 1 336 ? 26.920 9.514 -25.593 1.00 81.62 336 ILE A N 1
ATOM 2618 C CA . ILE A 1 336 ? 27.991 9.774 -26.559 1.00 81.62 336 ILE A CA 1
ATOM 2619 C C . ILE A 1 336 ? 28.324 11.268 -26.467 1.00 81.62 336 ILE A C 1
ATOM 2621 O O . ILE A 1 336 ? 27.412 12.080 -26.607 1.00 81.62 336 ILE A O 1
ATOM 2625 N N . PRO A 1 337 ? 29.579 11.651 -26.156 1.00 69.50 337 PRO A N 1
ATOM 2626 C CA . PRO A 1 337 ? 29.993 13.049 -26.233 1.00 69.50 337 PRO A CA 1
ATOM 2627 C C . PRO A 1 337 ? 29.733 13.583 -27.644 1.00 69.50 337 PRO A C 1
ATOM 2629 O O . PRO A 1 337 ? 30.026 12.885 -28.616 1.00 69.50 337 PRO A O 1
ATOM 2632 N N . THR A 1 338 ? 29.146 14.775 -27.730 1.00 59.75 338 THR A N 1
ATOM 2633 C CA . THR A 1 338 ? 28.964 15.509 -28.990 1.00 59.75 338 THR A CA 1
ATOM 2634 C C . THR A 1 338 ? 30.288 15.933 -29.587 1.00 59.75 338 THR A C 1
ATOM 2636 O O . THR A 1 338 ? 31.134 16.402 -28.786 1.00 59.75 338 THR A O 1
#

pLDDT: mean 79.55, std 20.05, range [27.2, 98.25]

Sequence (338 aa):
MLISNLILLGILSAAAANDAQEEKKSAWVQAPICRRAGAEEYCAYAHVTFNHGEGISLITTSARLAKLASQPPFSTTPYSHHPLQAPNSTMNLYRDVETPGKGIGLISTAPLRTGTRVMAKTPAIMVDDRAFKGLRQNDLSIILYQAAQLLPTTHRERFLNLTTGTDGRIKYSQRTRFRTPVADGDGDFQSCFTEASRLNHDCRPNLGYYFHASTPRPPGIRNDRISQMSHLRKILDDRSPPSAAAALQGARATPEMAELLITLMELEGLHVRIDEAYYRAALEFNGVGDALKAIKYARLCLDRGLVLRGPDRPFIISMKELIRAPTGHWSWKFRIPT

Organism: NCBI:txid303347

InterPro domains:
  IPR046341 SET domain superfamily [G3DSA:2.170.270.10] (95-235)
  IPR046341 SET domain superfamily [SSF82199] (93-215)
  IPR053185 SET domain-containing protein [PTHR47332] (34-215)

Secondary structure (DSSP, 8-state):
-------------PPPPP--------SPEEEEEEEEETTEEEEEEEETTHHHHT-EEEEE-HHHHHHHHTSTTTSSS---S------S-SS--EEEEEETTTEEEEEESS---TT--------SEEEEHHHHHHS-HHHHHHHHHHHHHTS-HHHHHHHHHT-B-STT--B--GGG-EEE--TTSS--EEEE-TTGGGS---SS-------SSS---------HHHHHHHHHHHHHH--PPPPHHHHTTT----HHHHHHHHHHHHHTT-GGGHHHHHHHHHHHHHHTT-HHHHHHHHHHHHHHHHHHH-TT-HHHHHHHHHHH-TTTSTTTTTTS--

Foldseek 3Di:
DDDDDDDDDDDDDDDDDDDPDPDPDQLKDWFPDWDDQPPFIWTKIKNQCPPNRQIAIETGGPVVCVVVCCDPPNDPPPDPDDPQPWPPDPDLQWDWDQDPPQGIAIDGPDDDDPLDDNHDFDFRYWYQVCCVVRPDQQNVFQRVLRSLVSYDPVSSVLVVVLFDDDDNGTRDDPLQWDFAADPPPSGTITTGTSRVSRHGDDQQDPDDDDDPPDDDDDDDDDDVLVVLLVLLLVQLPDLDFDDPVCVVPPSHRALVSLVVNLVSCVVSNVLLCSLVSLLSSLLRCQLQVNLPSNLVSLVVSLVNCCSNPNCPDPSNVLSVVCNVPSCPRPSHNSHPHD

Radius of gyration: 28.59 Å; chains: 1; bounding box: 126×67×60 Å